Protein AF-A0A7J4NPI2-F1 (afdb_monomer)

Foldseek 3Di:
DLVVLQVQLVVLCVVLVVDVVCNLVSLVSSLVSLVVSCVVPVLDLSSLLSNLVSCLVNVPQVSLLVSLQVVCLLLLHDSVVSVVCPPPPCSVCSSVSSVVCCCQANSPLVSNCVRQVVDPVSVVVVVVSLLQHLCPPPSSVVSLVSNLVSCVVVVVLVSSQVSLLLSCLQVLLPLVSLQVNLVSCVVVVVNQSSLLSNVSSCVNVVVDNSNVVSLVVQQVVCVPPPDRDDHDDLVSLLVSLVVSLVSLDRVVVVVVVVVVVPPPDPPDPPPQPLVNVLVVCVVVVSLSSSLSSLVNCVSVVNVVSVVSNVVSSVVSD

Nearest PDB structures (foldseek):
  2j9q-assembly1_A  TM=2.844E-01  e=9.112E-03  Homo sapiens
  8os1-assembly2_A  TM=2.753E-01  e=4.369E-02  Trypanosoma cruzi
  6gxz-assembly2_C  TM=5.807E-01  e=9.248E-01  Homo sapiens
  3cvp-assembly1_A  TM=2.682E-01  e=1.128E-01  unclassified
  9cpc-assembly1_1D  TM=3.824E-01  e=2.199E+00  Sus scrofa

Sequence (317 aa):
MGDRHRAQAEKFLRNSEKDENKRIQCLNWAEQSSRQSVLYDFTNDENWRLLIQIKVLIGDKPGIHAVIEDLFLILGRDPERLRTLQEVDLLDHGVDLVNAAFEVDPLDPELWYHNVASDEGRFEEFSERIKRLDLRDPRTNIVFGRRIERLYTAGRHDEFIPLARRIVAQRPQNHEAWIGLGRLHERREEYDEAWLCYDQAQTHFPSRPVRDEYRERMDARLDGERKSWKIPDISTREIFLTRMESLATPESSNQIALEIEDDDTEVSEVGESEQDRLKRMLDEGEIQAALFLARRLVTSGEEWAQAYYDSAMEQLQ

Solvent-accessible surface area (backbone atoms only — not comparable to full-atom values): 16842 Å² total; per-residue (Å²): 110,16,69,60,25,36,56,51,11,54,51,24,43,60,45,23,79,74,35,77,92,45,18,69,62,25,43,54,54,13,43,57,25,16,53,48,6,28,73,64,32,68,60,45,61,67,29,51,55,51,33,41,49,47,29,44,76,72,64,38,55,69,58,41,51,52,52,53,50,54,50,34,51,42,72,55,44,64,70,71,65,56,62,68,47,74,83,51,63,51,67,82,41,40,53,58,53,54,51,52,47,41,68,63,56,36,64,46,42,67,60,24,40,66,64,23,59,71,33,72,68,51,30,48,54,49,58,52,39,59,69,72,48,75,60,79,47,67,65,29,34,50,50,54,49,46,40,44,52,44,32,45,76,71,65,43,50,84,65,26,51,66,55,50,51,38,53,43,19,65,36,65,66,47,28,67,62,27,44,52,52,13,55,50,28,47,75,72,68,38,54,59,61,13,49,53,26,18,46,48,16,25,71,60,37,68,92,46,61,55,36,60,55,47,49,54,51,52,54,61,72,30,69,88,51,101,62,74,86,72,82,70,53,66,69,58,52,40,55,52,27,53,52,39,17,60,50,28,47,58,64,71,62,56,48,54,60,53,56,62,72,70,51,95,61,94,66,78,90,68,75,76,49,73,69,56,51,42,50,50,30,51,76,72,63,39,37,51,19,31,29,28,49,21,49,34,38,40,69,75,65,40,67,78,28,46,63,54,26,53,52,30,55,61,76,73,112

Radius of gyration: 24.28 Å; Cα contacts (8 Å, |Δi|>4): 359; chains: 1; bounding box: 52×55×72 Å

Structure (mmCIF, N/CA/C/O backbone):
data_AF-A0A7J4NPI2-F1
#
_entry.id   AF-A0A7J4NPI2-F1
#
loop_
_atom_site.group_PDB
_atom_site.id
_atom_site.type_symbol
_atom_site.label_atom_id
_atom_site.label_alt_id
_atom_site.label_comp_id
_atom_site.label_asym_id
_atom_site.label_entity_id
_atom_site.label_seq_id
_atom_site.pdbx_PDB_ins_code
_atom_site.Cartn_x
_atom_site.Cartn_y
_atom_site.Cartn_z
_atom_site.occupancy
_atom_site.B_iso_or_equiv
_atom_site.auth_seq_id
_atom_site.auth_comp_id
_atom_site.auth_asym_id
_atom_site.auth_atom_id
_atom_site.pdbx_PDB_model_num
ATOM 1 N N . MET A 1 1 ? 3.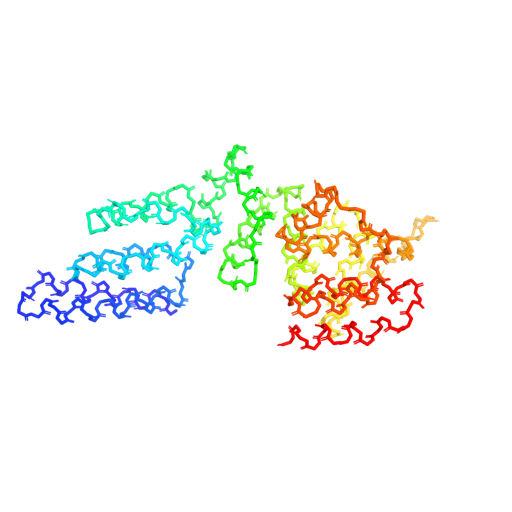249 -6.131 19.651 1.00 80.44 1 MET A N 1
ATOM 2 C CA . MET A 1 1 ? 2.871 -5.148 20.699 1.00 80.44 1 MET A CA 1
ATOM 3 C C . MET A 1 1 ? 1.376 -4.838 20.672 1.00 80.44 1 MET A C 1
ATOM 5 O O . MET A 1 1 ? 0.809 -4.750 21.754 1.00 80.44 1 MET A O 1
ATOM 9 N N . GLY A 1 2 ? 0.729 -4.764 19.497 1.00 89.88 2 GLY A N 1
ATOM 10 C CA . GLY A 1 2 ? -0.726 -4.567 19.362 1.00 89.88 2 GLY A CA 1
ATOM 11 C C . GLY A 1 2 ? -1.578 -5.498 20.234 1.00 89.88 2 GLY A C 1
ATOM 12 O O . GLY A 1 2 ? -2.294 -5.009 21.104 1.00 89.88 2 GLY A O 1
ATOM 13 N N . ASP A 1 3 ? -1.398 -6.821 20.125 1.00 94.12 3 ASP A N 1
ATOM 14 C CA . ASP A 1 3 ? -2.163 -7.806 20.919 1.00 94.12 3 ASP A CA 1
ATOM 15 C C . ASP A 1 3 ? -2.053 -7.601 22.435 1.00 94.12 3 ASP A C 1
ATOM 17 O O . ASP A 1 3 ? -3.018 -7.778 23.176 1.00 94.12 3 ASP A O 1
ATOM 21 N N . ARG A 1 4 ? -0.873 -7.191 22.915 1.00 96.69 4 ARG A N 1
ATOM 22 C CA . ARG A 1 4 ? -0.647 -6.914 24.339 1.00 96.69 4 ARG A CA 1
ATOM 23 C C . ARG A 1 4 ? -1.481 -5.719 24.798 1.00 96.69 4 ARG A C 1
ATOM 25 O O . ARG A 1 4 ? -2.066 -5.765 25.878 1.00 96.69 4 ARG A O 1
ATOM 32 N N . HIS A 1 5 ? -1.513 -4.656 23.998 1.00 97.62 5 HIS A N 1
ATOM 33 C CA . HIS A 1 5 ? -2.324 -3.477 24.284 1.00 97.62 5 HIS A CA 1
ATOM 34 C C . HIS A 1 5 ? -3.823 -3.786 24.175 1.00 97.62 5 HIS A C 1
ATOM 36 O O . HIS A 1 5 ? -4.576 -3.353 25.048 1.00 97.62 5 HIS A O 1
ATOM 42 N N . ARG A 1 6 ? -4.241 -4.613 23.204 1.00 98.06 6 ARG A N 1
ATOM 43 C CA . ARG A 1 6 ? -5.634 -5.072 23.072 1.00 98.06 6 ARG A CA 1
ATOM 44 C C . ARG A 1 6 ? -6.072 -5.862 24.306 1.00 98.06 6 ARG A C 1
ATOM 46 O O . ARG A 1 6 ? -7.040 -5.488 24.958 1.00 98.06 6 ARG A O 1
ATOM 53 N N . ALA A 1 7 ? -5.292 -6.860 24.721 1.00 97.88 7 ALA A N 1
ATOM 54 C CA . ALA A 1 7 ? -5.580 -7.651 25.920 1.00 97.88 7 ALA A CA 1
ATOM 55 C C . ALA A 1 7 ? -5.651 -6.792 27.201 1.00 97.88 7 ALA A C 1
ATOM 57 O O . ALA A 1 7 ? -6.447 -7.054 28.109 1.00 97.88 7 ALA A O 1
ATOM 58 N N . GLN A 1 8 ? -4.825 -5.743 27.287 1.00 97.75 8 GLN A N 1
ATOM 59 C CA . GLN A 1 8 ? -4.874 -4.784 28.390 1.00 97.75 8 GLN A CA 1
ATOM 60 C C . GLN A 1 8 ? -6.160 -3.943 28.356 1.00 97.75 8 GLN A C 1
ATOM 62 O O . GLN A 1 8 ? -6.785 -3.755 29.404 1.00 97.75 8 GLN A O 1
ATOM 67 N N . ALA A 1 9 ? -6.575 -3.478 27.176 1.00 98.06 9 ALA A N 1
ATOM 68 C CA . ALA A 1 9 ? -7.827 -2.752 26.984 1.00 98.06 9 ALA A CA 1
ATOM 69 C C . ALA A 1 9 ? -9.044 -3.611 27.362 1.00 98.06 9 ALA A C 1
ATOM 71 O O . ALA A 1 9 ? -9.855 -3.188 28.183 1.00 98.06 9 ALA A O 1
ATOM 72 N N . GLU A 1 10 ? -9.113 -4.856 26.885 1.00 98.19 10 GLU A N 1
ATOM 73 C CA . GLU A 1 10 ? -10.166 -5.824 27.234 1.00 98.19 10 GLU A CA 1
ATOM 74 C C . GLU A 1 10 ? -10.234 -6.102 28.741 1.00 98.19 10 GLU A C 1
ATOM 76 O O . GLU A 1 10 ? -11.305 -6.319 29.312 1.00 98.19 10 GLU A O 1
ATOM 81 N N . LYS A 1 11 ? -9.085 -6.135 29.428 1.00 97.69 11 LYS A N 1
ATOM 82 C CA . LYS A 1 11 ? -9.045 -6.297 30.887 1.00 97.69 11 LYS A CA 1
ATOM 83 C C . LYS A 1 11 ? -9.655 -5.090 31.598 1.00 97.69 11 LYS A C 1
ATOM 85 O O . LYS A 1 11 ? -10.404 -5.278 32.555 1.00 97.69 11 LYS A O 1
ATOM 90 N N . PHE A 1 12 ? -9.332 -3.873 31.167 1.00 97.62 12 PHE A N 1
ATOM 91 C CA . PHE A 1 12 ? -9.911 -2.663 31.749 1.00 97.62 12 PHE A CA 1
ATOM 92 C C . PHE A 1 12 ? -11.403 -2.532 31.441 1.00 97.62 12 PHE A C 1
ATOM 94 O O . PHE A 1 12 ? -12.163 -2.199 32.348 1.00 97.62 12 PHE A O 1
ATOM 101 N N . LEU A 1 13 ? -11.827 -2.884 30.226 1.00 96.88 13 LEU A N 1
ATOM 102 C CA . LEU A 1 13 ? -13.235 -2.934 29.838 1.00 96.88 13 LEU A CA 1
ATOM 103 C C . LEU A 1 13 ? -14.023 -3.911 30.724 1.00 96.88 13 LEU A C 1
ATOM 105 O O . LEU A 1 13 ? -14.975 -3.518 31.384 1.00 96.88 13 LEU A O 1
ATOM 109 N N . ARG A 1 14 ? -13.547 -5.150 30.892 1.00 97.06 14 ARG A N 1
ATOM 110 C CA . ARG A 1 14 ? -14.180 -6.120 31.810 1.00 97.06 14 ARG A CA 1
ATOM 111 C C . ARG A 1 14 ? -14.221 -5.664 33.270 1.00 97.06 14 ARG A C 1
ATOM 113 O O . ARG A 1 14 ? -15.040 -6.152 34.043 1.00 97.06 14 ARG A O 1
ATOM 120 N N . ASN A 1 15 ? -13.298 -4.802 33.695 1.00 94.75 15 ASN A N 1
ATOM 121 C CA . ASN A 1 15 ? -13.313 -4.249 35.048 1.00 94.75 15 ASN A CA 1
ATOM 122 C C . ASN A 1 15 ? -14.331 -3.112 35.193 1.00 94.75 15 ASN A C 1
ATOM 124 O O . ASN A 1 15 ? -14.909 -2.977 36.270 1.00 94.75 15 ASN A O 1
ATOM 128 N N . SER A 1 16 ? -14.570 -2.329 34.136 1.00 94.88 16 SER A N 1
ATOM 129 C CA . SER A 1 16 ? -15.564 -1.252 34.162 1.00 94.88 16 SER A CA 1
ATOM 130 C C . SER A 1 16 ? -16.990 -1.792 34.300 1.00 94.88 16 SER A C 1
ATOM 132 O O . SER A 1 16 ? -17.812 -1.163 34.954 1.00 94.88 16 SER A O 1
ATOM 134 N N . GLU A 1 17 ? -17.247 -2.991 33.774 1.00 93.12 17 GLU A N 1
ATOM 135 C CA . GLU A 1 17 ? -18.520 -3.715 33.906 1.00 93.12 17 GLU A CA 1
ATOM 136 C C . GLU A 1 17 ? -18.760 -4.287 35.316 1.00 93.12 17 GLU A C 1
ATOM 138 O O . GLU A 1 17 ? -19.891 -4.608 35.671 1.00 93.12 17 GLU A O 1
ATOM 143 N N . LYS A 1 18 ? -17.704 -4.450 36.128 1.00 93.75 18 LYS A N 1
ATOM 144 C CA . LYS A 1 18 ? -17.778 -5.090 37.457 1.00 93.75 18 LYS A CA 1
ATOM 145 C C . LYS A 1 18 ? -17.886 -4.109 38.619 1.00 93.75 18 LYS A C 1
ATOM 147 O O . LYS A 1 18 ? -18.421 -4.479 39.661 1.00 93.75 18 LYS A O 1
ATOM 152 N N . ASP A 1 19 ? -17.319 -2.913 38.484 1.00 90.88 19 ASP A N 1
ATOM 153 C CA . ASP A 1 19 ? -17.248 -1.907 39.550 1.00 90.88 19 ASP A CA 1
ATOM 154 C C . ASP A 1 19 ? -17.732 -0.550 39.027 1.00 90.88 19 ASP A C 1
ATOM 156 O O . ASP A 1 19 ? -16.965 0.215 38.438 1.00 90.88 19 ASP A O 1
ATOM 160 N N . GLU A 1 20 ? -19.009 -0.241 39.276 1.00 88.94 20 GLU A N 1
ATOM 161 C CA . GLU A 1 20 ? -19.652 0.995 38.810 1.00 88.94 20 GLU A CA 1
ATOM 162 C C . GLU A 1 20 ? -18.922 2.250 39.320 1.00 88.94 20 GLU A C 1
ATOM 164 O O . GLU A 1 20 ? -18.790 3.236 38.597 1.00 88.94 20 GLU A O 1
ATOM 169 N N . ASN A 1 21 ? -18.347 2.200 40.530 1.00 90.81 21 ASN A N 1
ATOM 170 C CA . ASN A 1 21 ? -17.636 3.340 41.117 1.00 90.81 21 ASN A CA 1
ATOM 171 C C . ASN A 1 21 ? -16.331 3.663 40.377 1.00 90.81 21 ASN A C 1
ATOM 173 O O . ASN A 1 21 ? -15.865 4.802 40.409 1.00 90.81 21 ASN A O 1
ATOM 177 N N . LYS A 1 22 ? -15.721 2.668 39.723 1.00 92.44 22 LYS A N 1
ATOM 178 C CA . LYS A 1 22 ? -14.486 2.830 38.939 1.00 92.44 22 LYS A CA 1
ATOM 179 C C . LYS A 1 22 ? -14.728 2.788 37.439 1.00 92.44 22 LYS A C 1
ATOM 181 O O . LYS A 1 22 ? -13.768 2.907 36.679 1.00 92.44 22 LYS A O 1
ATOM 186 N N . ARG A 1 23 ? -15.981 2.662 37.001 1.00 94.31 23 ARG A N 1
ATOM 187 C CA . ARG A 1 23 ? -16.348 2.465 35.599 1.00 94.31 23 ARG A CA 1
ATOM 188 C C . ARG A 1 23 ? -15.706 3.491 34.675 1.00 94.31 23 ARG A C 1
ATOM 190 O O . ARG A 1 23 ? -15.016 3.105 33.739 1.00 94.31 23 ARG A O 1
ATOM 197 N N . ILE A 1 24 ? -15.853 4.780 34.982 1.00 93.69 24 ILE A N 1
ATOM 198 C CA . ILE A 1 24 ? -15.294 5.877 34.172 1.00 93.69 24 ILE A CA 1
ATOM 199 C C . ILE A 1 24 ? -13.763 5.779 34.094 1.00 93.69 24 ILE A C 1
ATOM 201 O O . ILE A 1 24 ? -13.181 5.880 33.016 1.00 93.69 24 ILE A O 1
ATOM 205 N N . GLN A 1 25 ? -13.095 5.531 35.224 1.00 95.62 25 GLN A N 1
ATOM 206 C CA . GLN A 1 25 ? -11.638 5.398 35.269 1.00 95.62 25 GLN A CA 1
ATOM 207 C C . GLN A 1 25 ? -11.152 4.191 34.455 1.00 95.62 25 GLN A C 1
ATOM 209 O O . GLN A 1 25 ? -10.195 4.301 33.689 1.00 95.62 25 GLN A O 1
ATOM 214 N N . CYS A 1 26 ? -11.826 3.048 34.591 1.00 96.62 26 CYS A N 1
ATOM 215 C CA . CYS A 1 26 ? -11.518 1.844 33.835 1.00 96.62 26 CYS A CA 1
ATOM 216 C C . CYS A 1 26 ? -11.760 2.031 32.333 1.00 96.62 26 CYS A C 1
ATOM 218 O O . CYS A 1 26 ? -10.908 1.622 31.549 1.00 96.62 26 CYS A O 1
ATOM 220 N N . LEU A 1 27 ? -12.851 2.688 31.925 1.00 97.25 27 LEU A N 1
ATOM 221 C CA . LEU A 1 27 ? -13.116 2.994 30.516 1.00 97.25 27 LEU A CA 1
ATOM 222 C C . LEU A 1 27 ? -12.041 3.907 29.918 1.00 97.25 27 LEU A C 1
ATOM 224 O O . LEU A 1 27 ? -11.554 3.622 28.830 1.00 97.25 27 LEU A O 1
ATOM 228 N N . ASN A 1 28 ? -11.582 4.927 30.647 1.00 96.69 28 ASN A N 1
ATOM 229 C CA . ASN A 1 28 ? -10.496 5.793 30.177 1.00 96.69 28 ASN A CA 1
ATOM 230 C C . ASN A 1 28 ? -9.178 5.025 29.973 1.00 96.69 28 ASN A C 1
ATOM 232 O O . ASN A 1 28 ? -8.479 5.234 28.984 1.00 96.69 28 ASN A O 1
ATOM 236 N N . TRP A 1 29 ? -8.830 4.101 30.875 1.00 97.81 29 TRP A N 1
ATOM 237 C CA . TRP A 1 29 ? -7.650 3.247 30.686 1.00 97.81 29 TRP A CA 1
ATOM 238 C C . TRP A 1 29 ? -7.820 2.227 29.557 1.00 97.81 29 TRP A C 1
ATOM 240 O O . TRP A 1 29 ? -6.844 1.906 28.867 1.00 97.81 29 TRP A O 1
ATOM 250 N N . ALA A 1 30 ? -9.038 1.715 29.367 1.00 98.25 30 ALA A N 1
ATOM 251 C CA . ALA A 1 30 ? -9.370 0.842 28.250 1.00 98.25 30 ALA A CA 1
ATOM 252 C C . ALA A 1 30 ? -9.193 1.590 26.921 1.00 98.25 30 ALA A C 1
ATOM 254 O O . ALA A 1 30 ? -8.514 1.082 26.032 1.00 98.25 30 ALA A O 1
ATOM 255 N N . GLU A 1 31 ? -9.705 2.821 26.825 1.00 98.06 31 GLU A N 1
ATOM 256 C CA . GLU A 1 31 ? -9.599 3.680 25.641 1.00 98.06 31 GLU A CA 1
ATOM 257 C C . GLU A 1 31 ? -8.137 3.937 25.280 1.00 98.06 31 GLU A C 1
ATOM 259 O O . GLU A 1 31 ? -7.717 3.610 24.167 1.00 98.06 31 GLU A O 1
ATOM 264 N N . GLN A 1 32 ? -7.329 4.377 26.248 1.00 97.81 32 GLN A N 1
ATOM 265 C CA . GLN A 1 32 ? -5.903 4.631 26.035 1.00 97.81 32 GLN A CA 1
ATOM 266 C C . GLN A 1 32 ? -5.177 3.380 25.533 1.00 97.81 32 GLN A C 1
ATOM 268 O O . GLN A 1 32 ? -4.379 3.448 24.599 1.00 97.81 32 GLN A O 1
ATOM 273 N N . SER A 1 33 ? -5.474 2.224 26.129 1.00 98.19 33 SER A N 1
ATOM 274 C CA . SER A 1 33 ? -4.865 0.952 25.734 1.00 98.19 33 SER A CA 1
ATOM 275 C C . SER A 1 33 ? -5.319 0.510 24.336 1.00 98.19 33 SER A C 1
ATOM 277 O O . SER A 1 33 ? -4.487 0.065 23.551 1.00 98.19 33 SER A O 1
ATOM 279 N N . SER A 1 34 ? -6.599 0.683 23.990 1.00 98.25 34 SER A N 1
ATOM 280 C CA . SER A 1 34 ? -7.147 0.326 22.670 1.00 98.25 34 SER A CA 1
ATOM 281 C C . SER A 1 34 ? -6.632 1.233 21.546 1.00 98.25 34 SER A C 1
ATOM 283 O O . SER A 1 34 ? -6.332 0.772 20.449 1.00 98.25 34 SER A O 1
ATOM 285 N N . ARG A 1 35 ? -6.392 2.519 21.826 1.00 98.12 35 ARG A N 1
ATOM 286 C CA . ARG A 1 35 ? -5.702 3.407 20.878 1.00 98.12 35 ARG A CA 1
ATOM 287 C C . ARG A 1 35 ? -4.285 2.938 20.591 1.00 98.12 35 ARG A C 1
ATOM 289 O O . ARG A 1 35 ? -3.848 2.968 19.446 1.00 98.12 35 ARG A O 1
ATOM 296 N N . GLN A 1 36 ? -3.567 2.491 21.622 1.00 98.19 36 GLN A N 1
ATOM 297 C CA . GLN A 1 36 ? -2.232 1.927 21.436 1.00 98.19 36 GLN A CA 1
ATOM 298 C C . GLN A 1 36 ? -2.279 0.617 20.642 1.00 98.19 36 GLN A C 1
ATOM 300 O O . GLN A 1 36 ? -1.394 0.392 19.822 1.00 98.19 36 GLN A O 1
ATOM 305 N N . SER A 1 37 ? -3.296 -0.236 20.820 1.00 98.19 37 SER A N 1
ATOM 306 C CA . SER A 1 37 ? -3.388 -1.466 20.024 1.00 98.19 37 SER A CA 1
ATOM 307 C C . SER A 1 37 ? -3.552 -1.177 18.535 1.00 98.19 37 SER A C 1
ATOM 309 O O . SER A 1 37 ? -2.817 -1.768 17.749 1.00 98.19 37 SER A O 1
ATOM 311 N N . VAL A 1 38 ? -4.409 -0.218 18.161 1.00 97.75 38 VAL A N 1
ATOM 312 C CA . VAL A 1 38 ? -4.535 0.249 16.767 1.00 97.75 38 VAL A CA 1
ATOM 313 C C . VAL A 1 38 ? -3.233 0.883 16.274 1.00 97.75 38 VAL A C 1
ATOM 315 O O . VAL A 1 38 ? -2.767 0.548 15.194 1.00 97.75 38 VAL A O 1
ATOM 318 N N . LEU A 1 39 ? -2.587 1.741 17.070 1.00 96.19 39 LEU A N 1
ATOM 319 C CA . LEU A 1 39 ? -1.322 2.375 16.676 1.00 96.19 39 LEU A CA 1
ATOM 320 C C . LEU A 1 39 ? -0.224 1.348 16.353 1.00 96.19 39 LEU A C 1
ATOM 322 O O . LEU A 1 39 ? 0.516 1.512 15.386 1.00 96.19 39 LEU A O 1
ATOM 326 N N . TYR A 1 40 ? -0.104 0.297 17.167 1.00 96.38 40 TYR A N 1
ATOM 327 C CA . TYR A 1 40 ? 0.914 -0.739 16.978 1.00 96.38 40 TYR A CA 1
ATOM 328 C C . TYR A 1 40 ? 0.546 -1.783 15.926 1.00 96.38 40 TYR A C 1
ATOM 330 O O . TYR A 1 40 ? 1.445 -2.434 15.395 1.00 96.38 40 TYR A O 1
ATOM 338 N N . ASP A 1 41 ? -0.743 -2.002 15.683 1.00 96.75 41 ASP A N 1
ATOM 339 C CA . ASP A 1 41 ? -1.234 -2.946 14.688 1.00 96.75 41 ASP A CA 1
ATOM 340 C C . ASP A 1 41 ? -2.616 -2.526 14.177 1.00 96.75 41 ASP A C 1
ATOM 342 O O . ASP A 1 41 ? -3.657 -3.051 14.574 1.00 96.75 41 ASP A O 1
ATOM 346 N N . PHE A 1 42 ? -2.621 -1.571 13.257 1.00 96.50 42 PHE A N 1
ATOM 347 C CA . PHE A 1 42 ? -3.837 -1.111 12.595 1.00 96.50 42 PHE A CA 1
ATOM 348 C C . PHE A 1 42 ? -4.337 -2.112 11.545 1.00 96.50 42 PHE A C 1
ATOM 350 O O . PHE A 1 42 ? -5.392 -1.891 10.963 1.00 96.50 42 PHE A O 1
ATOM 357 N N . THR A 1 43 ? -3.589 -3.184 11.268 1.00 96.31 43 THR A N 1
ATOM 358 C CA . THR A 1 43 ? -3.950 -4.180 10.248 1.00 96.31 43 THR A CA 1
ATOM 359 C C . THR A 1 43 ? -4.842 -5.293 10.785 1.00 96.31 43 THR A C 1
ATOM 361 O O . THR A 1 43 ? -5.361 -6.086 10.008 1.00 96.31 43 THR A O 1
ATOM 364 N N . ASN A 1 44 ? -5.034 -5.337 12.102 1.00 96.25 44 ASN A N 1
ATOM 365 C CA . ASN A 1 44 ? -5.935 -6.256 12.777 1.00 96.25 44 ASN A CA 1
ATOM 366 C C . ASN A 1 44 ? -7.249 -5.534 13.112 1.00 96.25 44 ASN A C 1
ATOM 368 O O . ASN A 1 44 ? -7.261 -4.582 13.900 1.00 96.25 44 ASN A O 1
ATOM 372 N N . ASP A 1 45 ? -8.352 -5.974 12.511 1.00 96.50 45 ASP A N 1
ATOM 373 C CA . ASP A 1 45 ? -9.665 -5.337 12.631 1.00 96.50 45 ASP A CA 1
ATOM 374 C C . ASP A 1 45 ? -10.234 -5.404 14.057 1.00 96.50 45 ASP A C 1
ATOM 376 O O . ASP A 1 45 ? -10.885 -4.457 14.498 1.00 96.50 45 ASP A O 1
ATOM 380 N N . GLU A 1 46 ? -9.890 -6.425 14.844 1.00 97.31 46 GLU A N 1
ATOM 381 C CA . GLU A 1 46 ? -10.277 -6.523 16.261 1.00 97.31 46 GLU A CA 1
ATOM 382 C C . GLU A 1 46 ? -9.781 -5.335 17.100 1.00 97.31 46 GLU A C 1
ATOM 384 O O . GLU A 1 46 ? -10.437 -4.914 18.056 1.00 97.31 46 GLU A O 1
ATOM 389 N N . ASN A 1 47 ? -8.636 -4.742 16.740 1.00 98.25 47 ASN A N 1
ATOM 390 C CA . ASN A 1 47 ? -8.139 -3.550 17.433 1.00 98.25 47 ASN A CA 1
ATOM 391 C C . ASN A 1 47 ? -9.068 -2.348 17.207 1.00 98.25 47 ASN A C 1
ATOM 393 O O . ASN A 1 47 ? -9.315 -1.578 18.137 1.00 98.25 47 ASN A O 1
ATOM 397 N N . TRP A 1 48 ? -9.612 -2.214 15.997 1.00 98.19 48 TRP A N 1
ATOM 398 C CA . TRP A 1 48 ? -10.571 -1.172 15.636 1.00 98.19 48 TRP A CA 1
ATOM 399 C C . TRP A 1 48 ? -11.942 -1.420 16.261 1.00 98.19 48 TRP A C 1
ATOM 401 O O . TRP A 1 48 ? -12.523 -0.493 16.827 1.00 98.19 48 TRP A O 1
ATOM 411 N N . ARG A 1 49 ? -12.428 -2.669 16.218 1.00 98.19 49 ARG A N 1
ATOM 412 C CA . ARG A 1 49 ? -13.705 -3.086 16.827 1.00 98.19 49 ARG A CA 1
ATOM 413 C C . ARG A 1 49 ? -13.728 -2.811 18.331 1.00 98.19 49 ARG A C 1
ATOM 415 O O . ARG A 1 49 ? -14.699 -2.259 18.849 1.00 98.19 49 ARG A O 1
ATOM 422 N N . LEU A 1 50 ? -12.634 -3.109 19.031 1.00 98.44 50 LEU A N 1
ATOM 423 C CA . LEU A 1 50 ? -12.528 -2.811 20.457 1.00 98.44 50 LEU A CA 1
ATOM 424 C C . LEU A 1 50 ? -12.500 -1.300 20.731 1.00 98.44 50 LEU A C 1
ATOM 426 O O . LEU A 1 50 ? -13.166 -0.826 21.653 1.00 98.44 50 LEU A O 1
ATOM 430 N N . LEU A 1 51 ? -11.745 -0.535 19.937 1.00 98.56 51 LEU A N 1
ATOM 431 C CA . LEU A 1 51 ? -11.655 0.916 20.100 1.00 98.56 51 LEU A CA 1
ATOM 432 C C . LEU A 1 51 ? -13.019 1.591 19.893 1.00 98.56 51 LEU A C 1
ATOM 434 O O . LEU A 1 51 ? -13.427 2.393 20.735 1.00 98.56 51 LEU A O 1
ATOM 438 N N . ILE A 1 52 ? -13.746 1.248 18.823 1.00 98.06 52 ILE A N 1
ATOM 439 C CA . ILE A 1 52 ? -15.064 1.834 18.537 1.00 98.06 52 ILE A CA 1
ATOM 440 C C . ILE A 1 52 ? -16.086 1.472 19.623 1.00 98.06 52 ILE A C 1
ATOM 442 O O . ILE A 1 52 ? -16.824 2.343 20.083 1.00 98.06 52 ILE A O 1
ATOM 446 N N . GLN A 1 53 ? -16.062 0.230 20.121 1.00 98.12 53 GLN A N 1
ATOM 447 C CA . GLN A 1 53 ? -16.915 -0.209 21.226 1.00 98.12 53 GLN A CA 1
ATOM 448 C C . GLN A 1 53 ? -16.662 0.617 22.495 1.00 98.12 53 GLN A C 1
ATOM 450 O O . GLN A 1 53 ? -17.603 1.099 23.127 1.00 98.12 53 GLN A O 1
ATOM 455 N N . ILE A 1 54 ? -15.395 0.818 22.868 1.00 98.19 54 ILE A N 1
ATOM 456 C CA . ILE A 1 54 ? -15.036 1.603 24.058 1.00 98.19 54 ILE A CA 1
ATOM 457 C C . ILE A 1 54 ? -15.440 3.074 23.889 1.00 98.19 54 ILE A C 1
ATOM 459 O O . ILE A 1 54 ? -15.966 3.671 24.829 1.00 98.19 54 ILE A O 1
ATOM 463 N N . LYS A 1 55 ? -15.238 3.657 22.702 1.00 97.94 55 LYS A N 1
ATOM 464 C CA . LYS A 1 55 ? -15.634 5.040 22.397 1.00 97.94 55 LYS A CA 1
ATOM 465 C C . LYS A 1 55 ? -17.143 5.257 22.546 1.00 97.94 55 LYS A C 1
ATOM 467 O O . LYS A 1 55 ? -17.546 6.241 23.168 1.00 97.94 55 LYS A O 1
ATOM 472 N N . VAL A 1 56 ? -17.957 4.317 22.057 1.00 97.38 56 VAL A N 1
ATOM 473 C CA . VAL A 1 56 ? -19.419 4.324 22.246 1.00 97.38 56 VAL A CA 1
ATOM 474 C C . VAL A 1 56 ? -19.785 4.257 23.727 1.00 97.38 56 VAL A C 1
ATOM 476 O O . VAL A 1 56 ? -20.573 5.075 24.194 1.00 97.38 56 VAL A O 1
ATOM 479 N N . LEU A 1 57 ? -19.159 3.366 24.501 1.00 96.25 57 LEU A N 1
ATOM 480 C CA . LEU A 1 57 ? -19.424 3.246 25.943 1.00 96.25 57 LEU A CA 1
ATOM 481 C C . LEU A 1 57 ? -19.064 4.504 26.747 1.00 96.25 57 LEU A C 1
ATOM 483 O O . LEU A 1 57 ? -19.673 4.757 27.786 1.00 96.25 57 LEU A O 1
ATOM 487 N N . ILE A 1 58 ? -18.072 5.272 26.294 1.00 96.44 58 ILE A N 1
ATOM 488 C CA . ILE A 1 58 ? -17.683 6.556 26.897 1.00 96.44 58 ILE A CA 1
ATOM 489 C C . ILE A 1 58 ? -18.624 7.692 26.463 1.00 96.44 58 ILE A C 1
ATOM 491 O O . ILE A 1 58 ? -18.713 8.706 27.154 1.00 96.44 58 ILE A O 1
ATOM 495 N N . GLY A 1 59 ? -19.339 7.534 25.347 1.00 96.12 59 GLY A N 1
ATOM 496 C CA . GLY A 1 59 ? -20.135 8.600 24.742 1.00 96.12 59 GLY A CA 1
ATOM 497 C C . GLY A 1 59 ? -19.303 9.602 23.929 1.00 96.12 59 GLY A C 1
ATOM 498 O O . GLY A 1 59 ? -19.730 10.737 23.723 1.00 96.12 59 GLY A O 1
ATOM 499 N N . ASP A 1 60 ? -18.103 9.217 23.481 1.00 95.62 60 ASP A N 1
ATOM 500 C CA . ASP A 1 60 ? -17.162 10.099 22.776 1.00 95.62 60 ASP A CA 1
ATOM 501 C C . ASP A 1 60 ? -17.495 10.207 21.278 1.00 95.62 60 ASP A C 1
ATOM 503 O O . ASP A 1 60 ? -16.817 9.629 20.427 1.00 95.62 60 ASP A O 1
ATOM 507 N N . LYS A 1 61 ? -18.552 10.957 20.945 1.00 93.12 61 LYS A N 1
ATOM 508 C CA . LYS A 1 61 ? -18.997 11.156 19.554 1.00 93.12 61 LYS A CA 1
ATOM 509 C C . LYS A 1 61 ? -17.889 11.686 18.618 1.00 93.12 61 LYS A C 1
ATOM 511 O O . LYS A 1 61 ? -17.729 11.108 17.542 1.00 93.12 61 LYS A O 1
ATOM 516 N N . PRO A 1 62 ? -17.090 12.713 18.983 1.00 92.44 62 PRO A N 1
ATOM 517 C CA . PRO A 1 62 ? -15.968 13.153 18.150 1.00 92.44 62 PRO A CA 1
ATOM 518 C C . PRO A 1 62 ? -14.916 12.056 17.940 1.00 92.44 62 PRO A C 1
ATOM 520 O O . PRO A 1 62 ? -14.401 11.896 16.835 1.00 92.44 62 PRO A O 1
ATOM 523 N N . GLY A 1 63 ? -14.618 11.265 18.975 1.00 94.38 63 GLY A N 1
ATOM 524 C CA . GLY A 1 63 ? -13.686 10.147 18.868 1.00 94.38 63 GLY A CA 1
ATOM 525 C C . GLY A 1 63 ? -14.188 9.016 17.973 1.00 94.38 63 GLY A C 1
ATOM 526 O O . GLY A 1 63 ? -13.391 8.444 17.239 1.00 94.38 63 GLY A O 1
ATOM 527 N N . ILE A 1 64 ? -15.488 8.712 17.992 1.00 95.19 64 ILE A N 1
ATOM 528 C CA . ILE A 1 64 ? -16.114 7.737 17.080 1.00 95.19 64 ILE A CA 1
ATOM 529 C C . ILE A 1 64 ? -15.948 8.191 15.629 1.00 95.19 64 ILE A C 1
ATOM 531 O O . ILE A 1 64 ? -15.501 7.40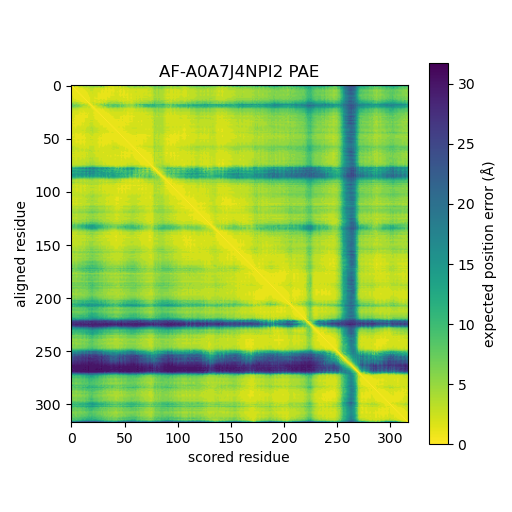7 14.794 1.00 95.19 64 ILE A O 1
ATOM 535 N N . HIS A 1 65 ? -16.247 9.464 15.345 1.00 91.94 65 HIS A N 1
ATOM 536 C CA . HIS A 1 65 ? -16.050 10.042 14.015 1.00 91.94 65 HIS A CA 1
ATOM 537 C C . HIS A 1 65 ? -14.594 9.905 13.560 1.00 91.94 65 HIS A C 1
ATOM 539 O O . HIS A 1 65 ? -14.342 9.387 12.478 1.00 91.94 65 HIS A O 1
ATOM 545 N N . ALA A 1 66 ? -13.638 10.292 14.410 1.00 92.31 66 ALA A N 1
ATOM 546 C CA . ALA A 1 66 ? -12.215 10.205 14.091 1.00 92.31 66 ALA A CA 1
ATOM 547 C C . ALA A 1 66 ? -11.751 8.764 13.807 1.00 92.31 66 ALA A C 1
ATOM 549 O O . ALA A 1 66 ? -10.924 8.550 12.929 1.00 92.31 66 ALA A O 1
ATOM 550 N N . VAL A 1 67 ? -12.286 7.766 14.522 1.00 95.00 67 VAL A N 1
ATOM 551 C CA . VAL A 1 67 ? -11.965 6.347 14.282 1.00 95.00 67 VAL A CA 1
ATOM 552 C C . VAL A 1 67 ? -12.489 5.881 12.923 1.00 95.00 67 VAL A C 1
ATOM 554 O O . VAL A 1 67 ? -11.768 5.206 12.192 1.00 95.00 67 VAL A O 1
ATOM 557 N N . ILE A 1 68 ? -13.728 6.236 12.577 1.00 92.94 68 ILE A N 1
ATOM 558 C CA . ILE A 1 68 ? -14.337 5.875 11.289 1.00 92.94 68 ILE A CA 1
ATOM 559 C C . ILE A 1 68 ? -13.594 6.557 10.136 1.00 92.94 68 ILE A C 1
ATOM 561 O O . ILE A 1 68 ? -13.311 5.921 9.122 1.00 92.94 68 ILE A O 1
ATOM 565 N N . GLU A 1 69 ? -13.259 7.833 10.307 1.00 90.31 69 GLU A N 1
ATOM 566 C CA . GLU A 1 69 ? -12.516 8.619 9.330 1.00 90.31 69 GLU A CA 1
ATOM 567 C C . GLU A 1 69 ? -11.130 8.037 9.060 1.00 90.31 69 GLU A C 1
ATOM 569 O O . GLU A 1 69 ? -10.785 7.780 7.906 1.00 90.31 69 GLU A O 1
ATOM 574 N N . ASP A 1 70 ? -10.378 7.731 10.118 1.00 91.75 70 ASP A N 1
ATOM 575 C CA . ASP A 1 70 ? -9.053 7.128 9.995 1.00 91.75 70 ASP A CA 1
ATOM 576 C C . ASP A 1 70 ? -9.114 5.734 9.345 1.00 91.75 70 ASP A C 1
ATOM 578 O O . ASP A 1 70 ? -8.309 5.409 8.471 1.00 91.75 70 ASP A O 1
ATOM 582 N N . LEU A 1 71 ? -10.118 4.921 9.695 1.00 93.19 71 LEU A N 1
ATOM 583 C CA . LEU A 1 71 ? -10.340 3.625 9.053 1.00 93.19 71 LEU A CA 1
ATOM 584 C C . LEU A 1 71 ? -10.635 3.777 7.554 1.00 93.19 71 LEU A C 1
ATOM 586 O O . LEU A 1 71 ? -10.094 3.036 6.732 1.00 93.19 71 LEU A O 1
ATOM 590 N N . PHE A 1 72 ? -11.500 4.717 7.178 1.00 90.06 72 PHE A N 1
ATOM 591 C CA . PHE A 1 72 ? -11.890 4.909 5.781 1.00 90.06 72 PHE A CA 1
ATOM 592 C C . PHE A 1 72 ? -10.726 5.433 4.946 1.00 90.06 72 PHE A C 1
ATOM 594 O O . PHE A 1 72 ? -10.544 4.952 3.827 1.00 90.06 72 PHE A O 1
ATOM 601 N N . LEU A 1 73 ? -9.895 6.309 5.512 1.00 88.38 73 LEU A N 1
ATOM 602 C CA . LEU A 1 73 ? -8.644 6.751 4.903 1.00 88.38 73 LEU A CA 1
ATOM 603 C C . LEU A 1 73 ? -7.709 5.562 4.614 1.00 88.38 73 LEU A C 1
ATOM 605 O O . LEU A 1 73 ? -7.226 5.412 3.491 1.00 88.38 73 LEU A O 1
ATOM 609 N N . ILE A 1 74 ? -7.515 4.666 5.589 1.00 91.62 74 ILE A N 1
ATOM 610 C CA . ILE A 1 74 ? -6.668 3.465 5.446 1.00 91.62 74 ILE A CA 1
ATOM 611 C C . ILE A 1 74 ? -7.232 2.480 4.410 1.00 91.62 74 ILE A C 1
ATOM 613 O O . ILE A 1 74 ? -6.477 1.819 3.695 1.00 91.62 74 ILE A O 1
ATOM 617 N N . LEU A 1 75 ? -8.558 2.380 4.301 1.00 91.38 75 LEU A N 1
ATOM 618 C CA . LEU A 1 75 ? -9.240 1.574 3.280 1.00 91.38 75 LEU A CA 1
ATOM 619 C C . LEU A 1 75 ? -9.326 2.275 1.914 1.00 91.38 75 LEU A C 1
ATOM 621 O O . LEU A 1 75 ? -9.889 1.714 0.964 1.00 91.38 75 LEU A O 1
ATOM 625 N N . GLY A 1 76 ? -8.791 3.492 1.799 1.00 86.94 76 GLY A N 1
ATOM 626 C CA . GLY A 1 76 ? -8.774 4.249 0.556 1.00 86.94 76 GLY A CA 1
ATOM 627 C C . GLY A 1 76 ? -10.123 4.795 0.115 1.00 86.94 76 GLY A C 1
ATOM 628 O O . GLY A 1 76 ? -10.348 4.986 -1.079 1.00 86.94 76 GLY A O 1
ATOM 629 N N . ARG A 1 77 ? -11.064 4.946 1.044 1.00 85.50 77 ARG A N 1
ATOM 630 C CA . ARG A 1 77 ? -12.392 5.490 0.766 1.00 85.50 77 ARG A CA 1
ATOM 631 C C . ARG A 1 77 ? -12.334 7.013 0.807 1.00 85.50 77 ARG A C 1
ATOM 633 O O . ARG A 1 77 ? -11.618 7.592 1.615 1.00 85.50 77 ARG A O 1
ATOM 640 N N . ASP A 1 78 ? -13.121 7.635 -0.061 1.00 73.50 78 ASP A N 1
ATOM 641 C CA . ASP A 1 78 ? -13.206 9.088 -0.180 1.00 73.50 78 ASP A CA 1
ATOM 642 C C . ASP A 1 78 ? -13.673 9.739 1.144 1.00 73.50 78 ASP A C 1
ATOM 644 O O . ASP A 1 78 ? -14.758 9.385 1.633 1.00 73.50 78 ASP A O 1
ATOM 648 N N . PRO A 1 79 ? -12.900 10.684 1.718 1.00 65.75 79 PRO A N 1
ATOM 649 C CA . PRO A 1 79 ? -13.287 11.432 2.910 1.00 65.75 79 PRO A CA 1
ATOM 650 C C . PRO A 1 79 ? -14.613 12.189 2.764 1.00 65.75 79 PRO A C 1
ATOM 652 O O . PRO A 1 79 ? -15.336 12.363 3.742 1.00 65.75 79 PRO A O 1
ATOM 655 N N . GLU A 1 80 ? -14.999 12.596 1.554 1.00 68.31 80 GLU A N 1
ATOM 656 C CA . GLU A 1 80 ? -16.267 13.296 1.315 1.00 68.31 80 GLU A CA 1
ATOM 657 C C . GLU A 1 80 ? -17.482 12.410 1.618 1.00 68.31 80 GLU A C 1
ATOM 659 O O . GLU A 1 80 ? -18.515 12.888 2.097 1.00 68.31 80 GLU A O 1
ATOM 664 N N . ARG A 1 81 ? -17.350 11.085 1.467 1.00 69.88 81 ARG A N 1
ATOM 665 C CA . ARG A 1 81 ? -18.403 10.139 1.872 1.00 69.88 81 ARG A CA 1
ATOM 666 C C . ARG A 1 81 ? -18.631 10.147 3.383 1.00 69.88 81 ARG A C 1
ATOM 668 O O . ARG A 1 81 ? -19.746 9.875 3.821 1.00 69.88 81 ARG A O 1
ATOM 675 N N . LEU A 1 82 ? -17.624 10.511 4.181 1.00 67.88 82 LEU A N 1
ATOM 676 C CA . LEU A 1 82 ? -17.767 10.653 5.632 1.00 67.88 82 LEU A CA 1
ATOM 677 C C . LEU A 1 82 ? -18.598 11.879 6.010 1.00 67.88 82 LEU A C 1
ATOM 679 O O . LEU A 1 82 ? -19.306 11.830 7.010 1.00 67.88 82 LEU A O 1
ATOM 683 N N . ARG A 1 83 ? -18.604 12.949 5.198 1.00 69.38 83 ARG A N 1
ATOM 684 C CA . ARG A 1 83 ? -19.474 14.117 5.448 1.00 69.38 83 ARG A CA 1
ATOM 685 C C . ARG A 1 83 ? -20.955 13.747 5.414 1.00 69.38 83 ARG A C 1
ATOM 687 O O . ARG A 1 83 ? -21.747 14.336 6.139 1.00 69.38 83 ARG A O 1
ATOM 694 N N . THR A 1 84 ? -21.310 12.709 4.657 1.00 69.56 84 THR A N 1
ATOM 695 C CA . THR A 1 84 ? -22.677 12.157 4.626 1.00 69.56 84 THR A CA 1
ATOM 696 C C . THR A 1 84 ? -23.078 11.538 5.975 1.00 69.56 84 THR A C 1
ATOM 698 O O . THR A 1 84 ? -24.260 11.439 6.287 1.00 69.56 84 THR A O 1
ATOM 701 N N . LEU A 1 85 ? -22.111 11.172 6.827 1.00 70.62 85 LEU A N 1
ATOM 702 C CA . LEU A 1 85 ? -22.364 10.644 8.171 1.00 70.62 85 LEU A CA 1
ATOM 703 C C . LEU A 1 85 ? -22.679 11.734 9.209 1.00 70.62 85 LEU A C 1
ATOM 705 O O . LEU A 1 85 ? -22.986 11.390 10.348 1.00 70.62 85 LEU A O 1
ATOM 709 N N . GLN A 1 86 ? -22.638 13.028 8.860 1.00 69.69 86 GLN A N 1
ATOM 710 C CA . GLN A 1 86 ? -22.952 14.115 9.803 1.00 69.69 86 GLN A CA 1
ATOM 711 C C . GLN A 1 86 ? -24.380 14.030 10.363 1.00 69.69 86 GLN A C 1
ATOM 713 O O . GLN A 1 86 ? -24.616 14.428 11.505 1.00 69.69 86 GLN A O 1
ATOM 718 N N . GLU A 1 87 ? -25.314 13.481 9.585 1.00 73.56 87 GLU A N 1
ATOM 719 C CA . GLU A 1 87 ? -26.712 13.293 9.988 1.00 73.56 87 GLU A CA 1
ATOM 720 C C . GLU A 1 87 ? -26.957 11.967 10.730 1.00 73.56 87 GLU A C 1
ATOM 722 O O . GLU A 1 87 ? -28.033 11.761 11.291 1.00 73.56 87 GLU A O 1
ATOM 727 N N . VAL A 1 88 ? -25.966 11.068 10.774 1.00 82.19 88 VAL A N 1
ATOM 728 C CA . VAL A 1 88 ? -26.078 9.761 11.432 1.00 82.19 88 VAL A CA 1
ATOM 729 C C . VAL A 1 88 ? -25.738 9.893 12.914 1.00 82.19 88 VAL A C 1
ATOM 731 O O . VAL A 1 88 ? -24.727 10.495 13.295 1.00 82.19 88 VAL A O 1
ATOM 734 N N . ASP A 1 89 ? -26.549 9.282 13.783 1.00 89.12 89 ASP A N 1
ATOM 735 C CA . ASP A 1 89 ? -26.147 9.129 15.178 1.00 89.12 89 ASP A CA 1
ATOM 736 C C . ASP A 1 89 ? -25.079 8.040 15.310 1.00 89.12 89 ASP A C 1
ATOM 738 O O . ASP A 1 89 ? -25.361 6.841 15.376 1.00 89.12 89 ASP A O 1
ATOM 742 N N . LEU A 1 90 ? -23.826 8.490 15.315 1.00 90.06 90 LEU A N 1
ATOM 743 C CA . LEU A 1 90 ? -22.651 7.640 15.438 1.00 90.06 90 LEU A CA 1
ATOM 744 C C . LEU A 1 90 ? -22.540 6.949 16.807 1.00 90.06 90 LEU A C 1
ATOM 746 O O . LEU A 1 90 ? -21.818 5.959 16.904 1.00 90.06 90 LEU A O 1
ATOM 750 N N . LEU A 1 91 ? -23.233 7.424 17.850 1.00 93.06 91 LEU A N 1
ATOM 751 C CA . LEU A 1 91 ? -23.271 6.704 19.129 1.00 93.06 91 LEU A CA 1
ATOM 752 C C . LEU A 1 91 ? -24.047 5.393 19.001 1.00 93.06 91 LEU A C 1
ATOM 754 O O . LEU A 1 91 ? -23.604 4.376 19.530 1.00 93.06 91 LEU A O 1
ATOM 758 N N . ASP A 1 92 ? -25.144 5.417 18.249 1.00 92.56 92 ASP A N 1
ATOM 759 C CA . ASP A 1 92 ? -25.999 4.250 18.044 1.00 92.56 92 ASP A CA 1
ATOM 760 C C . ASP A 1 92 ? -25.446 3.322 16.953 1.00 92.56 92 ASP A C 1
ATOM 762 O O . ASP A 1 92 ? -25.484 2.105 17.102 1.00 92.56 92 ASP A O 1
ATOM 766 N N . HIS A 1 93 ? -24.885 3.884 15.875 1.00 92.06 93 HIS A N 1
ATOM 767 C CA . HIS A 1 93 ? -24.535 3.119 14.669 1.00 92.06 93 HIS A CA 1
ATOM 768 C C . HIS A 1 93 ? -23.028 2.956 14.433 1.00 92.06 93 HIS A C 1
ATOM 770 O O . HIS A 1 93 ? -22.626 2.273 13.493 1.00 92.06 93 HIS A O 1
ATOM 776 N N . GLY A 1 94 ? -22.163 3.584 15.238 1.00 92.38 94 GLY A N 1
ATOM 777 C CA . GLY A 1 94 ? -20.718 3.611 14.977 1.00 92.38 94 GLY A CA 1
ATOM 778 C C . GLY A 1 94 ? -20.077 2.221 14.951 1.00 92.38 94 GLY A C 1
ATOM 779 O O . GLY A 1 94 ? -19.258 1.934 14.079 1.00 92.38 94 GLY A O 1
ATOM 780 N N . VAL A 1 95 ? -20.487 1.340 15.870 1.00 96.56 95 VAL A N 1
ATOM 781 C CA . VAL A 1 95 ? -20.029 -0.059 15.915 1.00 96.56 95 VAL A CA 1
ATOM 782 C C . VAL A 1 95 ? -20.483 -0.816 14.666 1.00 96.56 95 VAL A C 1
ATOM 784 O O . VAL A 1 95 ? -19.663 -1.465 14.017 1.00 96.56 95 VAL A O 1
ATOM 787 N N . ASP A 1 96 ? -21.758 -0.693 14.296 1.00 95.00 96 ASP A N 1
ATOM 788 C CA . ASP A 1 96 ? -22.324 -1.377 13.131 1.00 95.00 96 ASP A CA 1
ATOM 789 C C . ASP A 1 96 ? -21.672 -0.909 11.828 1.00 95.00 96 ASP A C 1
ATOM 791 O O . ASP A 1 96 ? -21.354 -1.729 10.969 1.00 95.00 96 ASP A O 1
ATOM 795 N N . LEU A 1 97 ? -21.386 0.389 11.702 1.00 92.50 97 LEU A N 1
ATOM 796 C CA . LEU A 1 97 ? -20.707 0.954 10.539 1.00 92.50 97 LEU A CA 1
ATOM 797 C C . LEU A 1 97 ? -19.293 0.378 10.370 1.00 92.50 97 LEU A C 1
ATOM 799 O O . LEU A 1 97 ? -18.916 -0.018 9.267 1.00 92.50 97 LEU A O 1
ATOM 803 N N . VAL A 1 98 ? -18.511 0.318 11.454 1.00 94.56 98 VAL A N 1
ATOM 804 C CA . VAL A 1 98 ? -17.158 -0.264 11.433 1.00 94.56 98 VAL A CA 1
ATOM 805 C C . VAL A 1 98 ? -17.220 -1.760 11.124 1.00 94.56 98 VAL A C 1
ATOM 807 O O . VAL A 1 98 ? -16.449 -2.250 10.298 1.00 94.56 98 VAL A O 1
ATOM 810 N N . ASN A 1 99 ? -18.164 -2.485 11.726 1.00 96.38 99 ASN A N 1
ATOM 811 C CA . ASN A 1 99 ? -18.339 -3.913 11.473 1.00 96.38 99 ASN A CA 1
ATOM 812 C C . ASN A 1 99 ? -18.702 -4.185 10.008 1.00 96.38 99 ASN A C 1
ATOM 814 O O . ASN A 1 99 ? -18.038 -4.995 9.362 1.00 96.38 99 ASN A O 1
ATOM 818 N N . ALA A 1 100 ? -19.679 -3.456 9.467 1.00 93.38 100 ALA A N 1
ATOM 819 C CA . ALA A 1 100 ? -20.083 -3.554 8.070 1.00 93.38 100 ALA A CA 1
ATOM 820 C C . ALA A 1 100 ? -18.939 -3.176 7.115 1.00 93.38 100 ALA A C 1
ATOM 822 O O . ALA A 1 100 ? -18.770 -3.793 6.062 1.00 93.38 100 ALA A O 1
ATOM 823 N N . ALA A 1 101 ? -18.110 -2.188 7.477 1.00 93.12 101 ALA A N 1
ATOM 824 C CA . ALA A 1 101 ? -16.943 -1.825 6.681 1.00 93.12 101 ALA A CA 1
ATOM 825 C C . ALA A 1 101 ? -15.969 -3.002 6.534 1.00 93.12 101 ALA A C 1
ATOM 827 O O . ALA A 1 101 ? -15.526 -3.260 5.415 1.00 93.12 101 ALA A O 1
ATOM 828 N N . PHE A 1 102 ? -15.692 -3.735 7.616 1.00 95.62 102 PHE A N 1
ATOM 829 C CA . PHE A 1 102 ? -14.817 -4.910 7.590 1.00 95.62 102 PHE A CA 1
ATOM 830 C C . PHE A 1 102 ? -15.453 -6.152 6.968 1.00 95.62 102 PHE A C 1
ATOM 832 O O . PHE A 1 102 ? -14.730 -6.971 6.413 1.00 95.62 102 PHE A O 1
ATOM 839 N N . GLU A 1 103 ? -16.775 -6.306 7.023 1.00 93.38 103 GLU A N 1
ATOM 840 C CA . GLU A 1 103 ? -17.466 -7.383 6.301 1.00 93.38 103 GLU A CA 1
ATOM 841 C C . GLU A 1 103 ? -17.327 -7.220 4.783 1.00 93.38 103 GLU A C 1
ATOM 843 O O . GLU A 1 103 ? -17.062 -8.188 4.065 1.00 93.38 103 GLU A O 1
ATOM 848 N N . VAL A 1 104 ? -17.472 -5.983 4.299 1.00 91.94 104 VAL A N 1
ATOM 849 C CA . VAL A 1 104 ? -17.363 -5.651 2.873 1.00 91.94 104 VAL A CA 1
ATOM 850 C C . VAL A 1 104 ? -15.908 -5.600 2.413 1.00 91.94 104 VAL A C 1
ATOM 852 O O . VAL A 1 104 ? -15.604 -6.041 1.309 1.00 91.94 104 VAL A O 1
ATOM 855 N N . ASP A 1 105 ? -15.013 -5.046 3.230 1.00 93.56 105 ASP A N 1
ATOM 856 C CA . ASP A 1 105 ? -13.632 -4.751 2.845 1.00 93.56 105 ASP A CA 1
ATOM 857 C C . ASP A 1 105 ? -12.648 -5.067 3.991 1.00 93.56 105 ASP A C 1
ATOM 859 O O . ASP A 1 105 ? -12.168 -4.156 4.675 1.00 93.56 105 ASP A O 1
ATOM 863 N N . PRO A 1 106 ? -12.359 -6.361 4.237 1.00 95.88 106 PRO A N 1
ATOM 864 C CA . PRO A 1 106 ? -11.515 -6.792 5.348 1.00 95.88 106 PRO A CA 1
ATOM 865 C C . PRO A 1 106 ? -10.087 -6.226 5.281 1.00 95.88 106 PRO A C 1
ATOM 867 O O . PRO A 1 106 ? -9.507 -6.064 4.203 1.00 95.88 106 PRO A O 1
ATOM 870 N N . LEU A 1 107 ? -9.479 -5.975 6.446 1.00 96.19 107 LEU A N 1
ATOM 871 C CA . LEU A 1 107 ? -8.048 -5.641 6.540 1.00 96.19 107 LEU A CA 1
ATOM 872 C C . LEU A 1 107 ? -7.150 -6.871 6.377 1.00 96.19 107 LEU A C 1
ATOM 874 O O . LEU A 1 107 ? -6.034 -6.752 5.868 1.00 96.19 107 LEU A O 1
ATOM 878 N N . ASP A 1 108 ? -7.638 -8.040 6.797 1.00 96.31 108 ASP A N 1
ATOM 879 C CA . ASP A 1 108 ? -6.939 -9.300 6.585 1.00 96.31 108 ASP A CA 1
ATOM 880 C C . ASP A 1 108 ? -6.892 -9.630 5.080 1.00 96.31 108 ASP A C 1
ATOM 882 O O . ASP A 1 108 ? -7.939 -9.658 4.425 1.00 96.31 108 ASP A O 1
ATOM 886 N N . PRO A 1 109 ? -5.701 -9.866 4.502 1.00 96.81 109 PRO A N 1
ATOM 887 C CA . PRO A 1 109 ? -5.562 -10.076 3.067 1.00 96.81 109 PRO A CA 1
ATOM 888 C C . PRO A 1 109 ? -6.205 -11.380 2.579 1.00 96.81 109 PRO A C 1
ATOM 890 O O . PRO A 1 109 ? -6.626 -11.427 1.424 1.00 96.81 109 PRO A O 1
ATOM 893 N N . GLU A 1 110 ? -6.308 -12.418 3.415 1.00 96.81 110 GLU A N 1
ATOM 894 C CA . GLU A 1 110 ? -6.945 -13.684 3.032 1.00 96.81 110 GLU A CA 1
ATOM 895 C C . GLU A 1 110 ? -8.464 -13.521 2.962 1.00 96.81 110 GLU A C 1
ATOM 897 O O . GLU A 1 110 ? -9.087 -13.859 1.953 1.00 96.81 110 GLU A O 1
ATOM 902 N N . LEU A 1 111 ? -9.060 -12.921 3.995 1.00 97.12 111 LEU A N 1
ATOM 903 C CA . LEU A 1 111 ? -10.485 -12.589 4.000 1.00 97.12 111 LEU A CA 1
ATOM 904 C C . LEU A 1 111 ? -10.831 -11.624 2.864 1.00 97.12 111 LEU A C 1
ATOM 906 O O . LEU A 1 111 ? -11.824 -11.824 2.166 1.00 97.12 111 LEU A O 1
ATOM 910 N N . TRP A 1 112 ? -9.997 -10.608 2.631 1.00 97.75 112 TRP A N 1
ATOM 911 C CA . TRP A 1 112 ? -10.163 -9.693 1.505 1.00 97.75 112 TRP A CA 1
ATOM 912 C C . TRP A 1 112 ? -10.120 -10.426 0.160 1.00 97.75 112 TRP A C 1
ATOM 914 O O . TRP A 1 112 ? -10.949 -10.162 -0.710 1.00 97.75 112 TRP A O 1
ATOM 924 N N . TYR A 1 113 ? -9.203 -11.379 -0.019 1.00 97.50 113 TYR A N 1
ATOM 925 C CA . TYR A 1 113 ? -9.108 -12.137 -1.264 1.00 97.50 113 TYR A CA 1
ATOM 926 C C . TYR A 1 113 ? -10.397 -12.918 -1.555 1.00 97.50 113 TYR A C 1
ATOM 928 O O . TYR A 1 113 ? -10.901 -12.899 -2.681 1.00 97.50 113 TYR A O 1
ATOM 936 N N . HIS A 1 114 ? -10.971 -13.558 -0.538 1.00 96.38 114 HIS A N 1
ATOM 937 C CA . HIS A 1 114 ? -12.222 -14.299 -0.680 1.00 96.38 114 HIS A CA 1
ATOM 938 C C . HIS A 1 114 ? -13.449 -13.396 -0.861 1.00 96.38 114 HIS A C 1
ATOM 940 O O . HIS A 1 114 ? -14.320 -13.721 -1.665 1.00 96.38 114 HIS A O 1
ATOM 946 N N . ASN A 1 115 ? -13.518 -12.262 -0.157 1.00 94.69 115 ASN A N 1
ATOM 947 C CA . ASN A 1 115 ? -14.716 -11.414 -0.129 1.00 94.69 115 ASN A CA 1
ATOM 948 C C . ASN A 1 115 ? -14.748 -10.337 -1.220 1.00 94.69 115 ASN A C 1
ATOM 950 O O . ASN A 1 115 ? -15.831 -9.890 -1.601 1.00 94.69 115 ASN A O 1
ATOM 954 N N . VAL A 1 116 ? -13.582 -9.879 -1.673 1.00 95.94 116 VAL A N 1
ATOM 955 C CA . VAL A 1 116 ? -13.437 -8.772 -2.626 1.00 95.94 116 VAL A CA 1
ATOM 956 C C . VAL A 1 116 ? -12.791 -9.273 -3.901 1.00 95.94 116 VAL A C 1
ATOM 958 O O . VAL A 1 116 ? -13.374 -9.142 -4.966 1.00 95.94 116 VAL A O 1
ATOM 961 N N . ALA A 1 117 ? -11.604 -9.873 -3.809 1.00 95.56 117 ALA A N 1
ATOM 962 C CA . ALA A 1 117 ? -10.844 -10.187 -5.013 1.00 95.56 117 ALA A CA 1
ATOM 963 C C . ALA A 1 117 ? -11.506 -11.283 -5.862 1.00 95.56 117 ALA A C 1
ATOM 965 O O . ALA A 1 117 ? -11.410 -11.242 -7.085 1.00 95.56 117 ALA A O 1
ATOM 966 N N . SER A 1 118 ? -12.167 -12.252 -5.231 1.00 93.50 118 SER A N 1
ATOM 967 C CA . SER A 1 118 ? -12.823 -13.375 -5.917 1.00 93.50 118 SER A CA 1
ATOM 968 C C . SER A 1 118 ? -14.152 -13.002 -6.594 1.00 93.50 118 SER A C 1
ATOM 970 O O . SER A 1 118 ? -14.733 -13.843 -7.276 1.00 93.50 118 SER A O 1
ATOM 972 N N . ASP A 1 119 ? -14.633 -11.770 -6.411 1.00 96.19 119 ASP A N 1
ATOM 973 C CA . ASP A 1 119 ? -15.832 -11.227 -7.052 1.00 96.19 119 ASP A CA 1
ATOM 974 C C . ASP A 1 119 ? -15.426 -10.154 -8.074 1.00 96.19 119 ASP A C 1
ATOM 976 O O . ASP A 1 119 ? -14.756 -9.185 -7.724 1.00 96.19 119 ASP A O 1
ATOM 980 N N . GLU A 1 120 ? -15.809 -10.322 -9.343 1.00 94.19 120 GLU A N 1
ATOM 981 C CA . GLU A 1 120 ? -15.367 -9.437 -10.434 1.00 94.19 120 GLU A CA 1
ATOM 982 C C . GLU A 1 120 ? -15.794 -7.978 -10.227 1.00 94.19 120 GLU A C 1
ATOM 984 O O . GLU A 1 120 ? -14.997 -7.067 -10.448 1.00 94.19 120 GLU A O 1
ATOM 989 N N . GLY A 1 121 ? -17.024 -7.741 -9.759 1.00 95.81 121 GLY A N 1
ATOM 990 C CA . GLY A 1 121 ? -17.542 -6.388 -9.553 1.00 95.81 121 GLY A CA 1
ATOM 991 C C . GLY A 1 121 ? -16.818 -5.669 -8.418 1.00 95.81 121 GLY A C 1
ATOM 992 O O . GLY A 1 121 ? -16.364 -4.536 -8.576 1.00 95.81 121 GLY A O 1
ATOM 993 N N . ARG A 1 122 ? -16.641 -6.349 -7.281 1.00 94.69 122 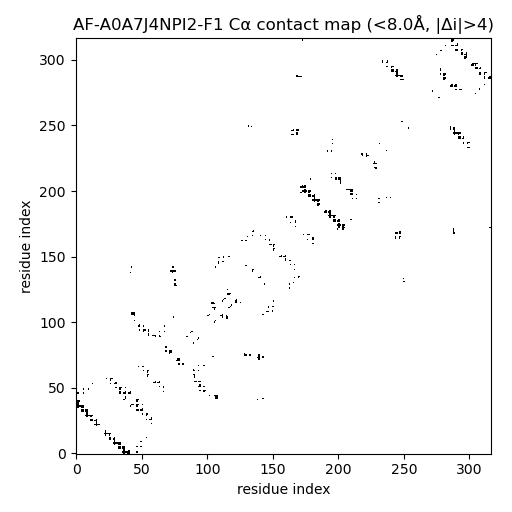ARG A N 1
ATOM 994 C CA . ARG A 1 122 ? -15.908 -5.799 -6.129 1.00 94.69 122 ARG A CA 1
ATOM 995 C C . ARG A 1 122 ? -14.425 -5.608 -6.428 1.00 94.69 122 ARG A C 1
ATOM 997 O O . ARG A 1 122 ? -13.817 -4.655 -5.935 1.00 94.69 122 ARG A O 1
ATOM 1004 N N . PHE A 1 123 ? -13.833 -6.496 -7.222 1.00 95.69 123 PHE A N 1
ATOM 1005 C CA . PHE A 1 123 ? -12.448 -6.358 -7.644 1.00 95.69 123 PHE A CA 1
ATOM 1006 C C . PHE A 1 123 ? -12.247 -5.173 -8.597 1.00 95.69 123 PHE A C 1
ATOM 1008 O O . PHE A 1 123 ? -11.252 -4.456 -8.467 1.00 95.69 123 PHE A O 1
ATOM 1015 N N . GLU A 1 124 ? -13.199 -4.911 -9.495 1.00 93.69 124 GLU A N 1
ATOM 1016 C CA . GLU A 1 124 ? -13.173 -3.717 -10.346 1.00 93.69 124 GLU A CA 1
ATOM 1017 C C . GLU A 1 124 ? -13.279 -2.438 -9.503 1.00 93.69 124 GLU A C 1
ATOM 1019 O O . GLU A 1 124 ? -12.470 -1.526 -9.660 1.00 93.69 124 GLU A O 1
ATOM 1024 N N . GLU A 1 125 ? -14.179 -2.392 -8.514 1.00 91.62 125 GLU A N 1
ATOM 1025 C CA . GLU A 1 125 ? -14.265 -1.259 -7.578 1.00 91.62 125 GLU A CA 1
ATOM 1026 C C . GLU A 1 125 ? -12.956 -1.027 -6.805 1.00 91.62 125 GLU A C 1
ATOM 1028 O O . GLU A 1 125 ? -12.550 0.117 -6.578 1.00 91.62 125 GLU A O 1
ATOM 1033 N N . PHE A 1 126 ? -12.281 -2.100 -6.385 1.00 92.38 126 PHE A N 1
ATOM 1034 C CA . PHE A 1 126 ? -10.962 -2.020 -5.756 1.00 92.38 126 PHE A CA 1
ATOM 1035 C C . PHE A 1 126 ? -9.897 -1.487 -6.727 1.00 92.38 126 PHE A C 1
ATOM 1037 O O . PHE A 1 126 ? -9.095 -0.626 -6.348 1.00 92.38 126 PHE A O 1
ATOM 1044 N N . SER A 1 127 ? -9.909 -1.968 -7.970 1.00 90.56 127 SER A N 1
ATOM 1045 C CA . SER A 1 127 ? -8.978 -1.565 -9.027 1.00 90.56 127 SER A CA 1
ATOM 1046 C C . SER A 1 127 ? -9.172 -0.110 -9.445 1.00 90.56 127 SER A C 1
ATOM 1048 O O . SER A 1 127 ? -8.195 0.579 -9.724 1.00 90.56 127 SER A O 1
ATOM 1050 N N . GLU A 1 128 ? -10.398 0.403 -9.426 1.00 87.19 128 GLU A N 1
ATOM 1051 C CA . GLU A 1 128 ? -10.668 1.831 -9.592 1.00 87.19 128 GLU A CA 1
ATOM 1052 C C . GLU A 1 128 ? -10.217 2.635 -8.374 1.00 87.19 128 GLU A C 1
ATOM 1054 O O . GLU A 1 128 ? -9.581 3.678 -8.510 1.00 87.19 128 GLU A O 1
ATOM 1059 N N . ARG A 1 129 ? -10.469 2.141 -7.159 1.00 87.75 129 ARG A N 1
ATOM 1060 C CA . ARG A 1 129 ? -10.090 2.855 -5.933 1.00 87.75 129 ARG A CA 1
ATOM 1061 C C . ARG A 1 129 ? -8.589 3.096 -5.846 1.00 87.75 129 ARG A C 1
ATOM 1063 O O . ARG A 1 129 ? -8.169 4.213 -5.563 1.00 87.75 129 ARG A O 1
ATOM 1070 N N . ILE A 1 130 ? -7.772 2.079 -6.110 1.00 86.19 130 ILE A N 1
ATOM 1071 C CA . ILE A 1 130 ? -6.313 2.228 -6.048 1.00 86.19 130 ILE A CA 1
ATOM 1072 C C . ILE A 1 130 ? -5.778 3.189 -7.123 1.00 86.19 130 ILE A C 1
ATOM 1074 O O . ILE A 1 130 ? -4.772 3.850 -6.868 1.00 86.19 130 ILE A O 1
ATOM 1078 N N . LYS A 1 131 ? -6.463 3.338 -8.272 1.00 81.12 131 LYS A N 1
ATOM 1079 C CA . LYS A 1 131 ? -6.130 4.329 -9.319 1.00 81.12 131 LYS A CA 1
ATOM 1080 C C . LYS A 1 131 ? -6.328 5.783 -8.879 1.00 81.12 131 LYS A C 1
ATOM 1082 O O . LYS A 1 131 ? -5.698 6.672 -9.438 1.00 81.12 131 LYS A O 1
ATOM 1087 N N . ARG A 1 132 ? -7.126 6.032 -7.844 1.00 78.38 132 ARG A N 1
ATOM 1088 C CA . ARG A 1 132 ? -7.331 7.387 -7.293 1.00 78.38 132 ARG A CA 1
ATOM 1089 C C . ARG A 1 132 ? -6.575 7.616 -5.997 1.00 78.38 132 ARG A C 1
ATOM 1091 O O . ARG A 1 132 ? -6.562 8.715 -5.457 1.00 78.38 132 ARG A O 1
ATOM 1098 N N . LEU A 1 133 ? -5.978 6.553 -5.469 1.00 78.38 133 LEU A N 1
ATOM 1099 C CA . LEU A 1 133 ? -5.426 6.564 -4.137 1.00 78.38 133 LEU A CA 1
ATOM 1100 C C . LEU A 1 133 ? -4.037 7.185 -4.112 1.00 78.38 133 LEU A C 1
ATOM 1102 O O . LEU A 1 133 ? -3.155 6.816 -4.893 1.00 78.38 133 LEU A O 1
ATOM 1106 N N . ASP A 1 134 ? -3.853 8.074 -3.147 1.00 72.50 134 ASP A N 1
ATOM 1107 C CA . ASP A 1 134 ? -2.555 8.574 -2.745 1.00 72.50 134 ASP A CA 1
ATOM 1108 C C . ASP A 1 134 ? -1.880 7.571 -1.791 1.00 72.50 134 ASP A C 1
ATOM 1110 O O . ASP A 1 134 ? -2.244 7.436 -0.621 1.00 72.50 134 ASP A O 1
ATOM 1114 N N . LEU A 1 135 ? -0.892 6.834 -2.304 1.00 72.69 135 LEU A N 1
ATOM 1115 C CA . LEU A 1 135 ? -0.145 5.812 -1.557 1.00 72.69 135 LEU A CA 1
ATOM 1116 C C . LEU A 1 135 ? 0.993 6.396 -0.694 1.00 72.69 135 LEU A C 1
ATOM 1118 O O . LEU A 1 135 ? 1.827 5.637 -0.173 1.00 72.69 135 LEU A O 1
ATOM 1122 N N . ARG A 1 136 ? 1.047 7.726 -0.522 1.00 69.62 136 ARG A N 1
ATOM 1123 C CA . ARG A 1 136 ? 1.993 8.384 0.390 1.00 69.62 136 ARG A CA 1
ATOM 1124 C C . ARG A 1 136 ? 1.686 8.076 1.858 1.00 69.62 136 ARG A C 1
ATOM 1126 O O . ARG A 1 136 ? 2.641 7.952 2.624 1.00 69.62 136 ARG A O 1
ATOM 1133 N N . ASP A 1 137 ? 0.420 7.851 2.249 1.00 78.44 137 ASP A N 1
ATOM 1134 C CA . ASP A 1 137 ? 0.101 7.327 3.593 1.00 78.44 137 ASP A CA 1
ATOM 1135 C C . ASP A 1 137 ? 0.712 5.915 3.747 1.00 78.44 137 ASP A C 1
ATOM 1137 O O . ASP A 1 137 ? 0.309 4.973 3.047 1.00 78.44 137 ASP A O 1
ATOM 1141 N N . PRO A 1 138 ? 1.683 5.719 4.665 1.00 83.31 138 PRO A N 1
ATOM 1142 C CA . PRO A 1 138 ? 2.327 4.425 4.857 1.00 83.31 138 PRO A CA 1
ATOM 1143 C C . PRO A 1 138 ? 1.354 3.312 5.259 1.00 83.31 138 PRO A C 1
ATOM 1145 O O . PRO A 1 138 ? 1.581 2.15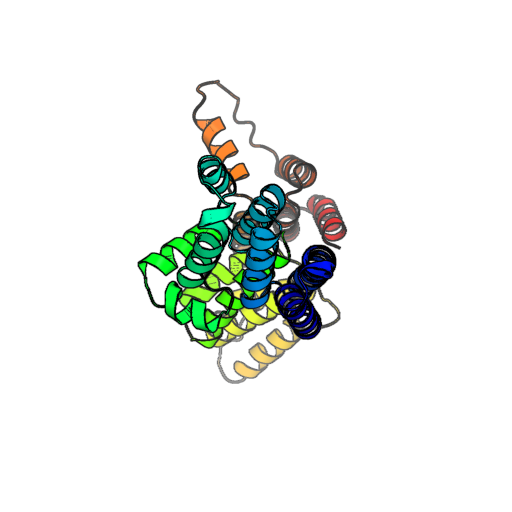6 4.900 1.00 83.31 138 PRO A O 1
ATOM 1148 N N . ARG A 1 139 ? 0.282 3.631 5.992 1.00 90.44 139 ARG A N 1
ATOM 1149 C CA . ARG A 1 139 ? -0.702 2.657 6.481 1.00 90.44 139 ARG A CA 1
ATOM 1150 C C . ARG A 1 139 ? -1.564 2.142 5.342 1.00 90.44 139 ARG A C 1
ATOM 1152 O O . ARG A 1 139 ? -1.681 0.929 5.172 1.00 90.44 139 ARG A O 1
ATOM 1159 N N . THR A 1 140 ? -2.084 3.048 4.521 1.00 88.44 140 THR A N 1
ATOM 1160 C CA . THR A 1 140 ? -2.842 2.700 3.316 1.00 88.44 140 THR A CA 1
ATOM 1161 C C . THR A 1 140 ? -1.978 1.882 2.362 1.00 88.44 140 THR A C 1
ATOM 1163 O O . THR A 1 140 ? -2.385 0.811 1.913 1.00 88.44 140 THR A O 1
ATOM 1166 N N . ASN A 1 141 ? -0.726 2.295 2.146 1.00 86.00 141 ASN A N 1
ATOM 1167 C CA . ASN A 1 141 ? 0.223 1.524 1.345 1.00 86.00 141 ASN A CA 1
ATOM 1168 C C . ASN A 1 141 ? 0.462 0.104 1.893 1.00 86.00 141 ASN A C 1
ATOM 1170 O O . ASN A 1 141 ? 0.525 -0.844 1.114 1.00 86.00 141 ASN A O 1
ATOM 1174 N N . ILE A 1 142 ? 0.563 -0.075 3.214 1.00 90.62 142 ILE A N 1
ATOM 1175 C CA . ILE A 1 142 ? 0.704 -1.408 3.823 1.00 90.62 142 ILE A CA 1
ATOM 1176 C C . ILE A 1 142 ? -0.533 -2.275 3.549 1.00 90.62 142 ILE A C 1
ATOM 1178 O O . ILE A 1 142 ? -0.377 -3.438 3.173 1.00 90.62 142 ILE A O 1
ATOM 1182 N N . VAL A 1 143 ? -1.749 -1.739 3.712 1.00 93.62 143 VAL A N 1
ATOM 1183 C CA . VAL A 1 143 ? -2.991 -2.499 3.470 1.00 93.62 143 VAL A CA 1
ATOM 1184 C C . VAL A 1 143 ? -3.091 -2.925 2.008 1.00 93.62 143 VAL A C 1
ATOM 1186 O O . VAL A 1 143 ? -3.235 -4.114 1.720 1.00 93.62 143 VAL A O 1
ATOM 1189 N N . PHE A 1 144 ? -2.955 -1.985 1.073 1.00 92.81 144 PHE A N 1
ATOM 1190 C CA . PHE A 1 144 ? -3.053 -2.280 -0.358 1.00 92.81 144 PHE A CA 1
ATOM 1191 C C . PHE A 1 144 ? -1.890 -3.151 -0.851 1.00 92.81 144 PHE A C 1
ATOM 1193 O O . PHE A 1 144 ? -2.109 -4.074 -1.634 1.00 92.81 144 PHE A O 1
ATOM 1200 N N . GLY A 1 145 ? -0.677 -2.939 -0.335 1.00 90.75 145 GLY A N 1
ATOM 1201 C CA . GLY A 1 145 ? 0.484 -3.776 -0.631 1.00 90.75 145 GLY A CA 1
ATOM 1202 C C . GLY A 1 145 ? 0.272 -5.238 -0.233 1.00 90.75 145 GLY A C 1
ATOM 1203 O O . GLY A 1 145 ? 0.545 -6.129 -1.032 1.00 90.75 145 GLY A O 1
ATOM 1204 N N . ARG A 1 146 ? -0.295 -5.505 0.953 1.00 93.88 146 ARG A N 1
ATOM 1205 C CA . ARG A 1 146 ? -0.633 -6.876 1.387 1.00 93.88 146 ARG A CA 1
ATOM 1206 C C . ARG A 1 146 ? -1.693 -7.532 0.502 1.00 93.88 146 ARG A C 1
ATOM 1208 O O . ARG A 1 146 ? -1.588 -8.721 0.212 1.00 93.88 146 ARG A O 1
ATOM 1215 N N . ARG A 1 147 ? -2.694 -6.770 0.056 1.00 95.44 147 ARG A N 1
ATOM 1216 C CA . ARG A 1 147 ? -3.742 -7.245 -0.867 1.00 95.44 147 ARG A CA 1
ATOM 1217 C C . ARG A 1 147 ? -3.158 -7.637 -2.221 1.00 95.44 147 ARG A C 1
ATOM 1219 O O . ARG A 1 147 ? -3.448 -8.711 -2.738 1.00 95.44 147 ARG A O 1
ATOM 1226 N N . ILE A 1 148 ? -2.278 -6.801 -2.759 1.00 93.38 148 ILE A N 1
ATOM 1227 C CA . ILE A 1 148 ? -1.604 -7.055 -4.035 1.00 93.38 148 ILE A CA 1
ATOM 1228 C C . ILE A 1 148 ? -0.636 -8.237 -3.918 1.00 93.38 148 ILE A C 1
ATOM 1230 O O . ILE A 1 148 ? -0.675 -9.134 -4.755 1.00 93.38 148 ILE A O 1
ATOM 1234 N N . GLU A 1 149 ? 0.137 -8.339 -2.836 1.00 91.69 149 GLU A N 1
ATOM 1235 C CA . GLU A 1 149 ? 0.960 -9.528 -2.568 1.00 91.69 149 GLU A CA 1
ATOM 1236 C C . GLU A 1 149 ? 0.107 -10.805 -2.467 1.00 91.69 149 GLU A C 1
ATOM 1238 O O . GLU A 1 149 ? 0.499 -11.880 -2.927 1.00 91.69 149 GLU A O 1
ATOM 1243 N N . ARG A 1 150 ? -1.113 -10.706 -1.928 1.00 95.81 150 ARG A N 1
ATOM 1244 C CA . ARG A 1 150 ? -2.037 -11.841 -1.901 1.00 95.81 150 ARG A CA 1
ATOM 1245 C C . ARG A 1 150 ? -2.510 -12.259 -3.298 1.00 95.81 150 ARG A C 1
ATOM 1247 O O . ARG A 1 150 ? -2.629 -13.461 -3.541 1.00 95.81 150 ARG A O 1
ATOM 1254 N N . LEU A 1 151 ? -2.727 -11.318 -4.224 1.00 95.31 151 LEU A N 1
ATOM 1255 C CA . LEU A 1 151 ? -3.004 -11.629 -5.638 1.00 95.31 151 LEU A CA 1
ATOM 1256 C C . LEU A 1 151 ? -1.829 -12.367 -6.287 1.00 95.31 151 LEU A C 1
ATOM 1258 O O . LEU A 1 151 ? -2.034 -13.341 -7.014 1.00 95.31 151 LEU A O 1
ATOM 1262 N N . TYR A 1 152 ? -0.602 -11.938 -5.985 1.00 91.94 152 TYR A N 1
ATOM 1263 C CA . TYR A 1 152 ? 0.614 -12.588 -6.462 1.00 91.94 152 TYR A CA 1
ATOM 1264 C C . TYR A 1 152 ? 0.716 -14.035 -5.979 1.00 91.94 152 TYR A C 1
ATOM 1266 O O . TYR A 1 152 ? 0.871 -14.945 -6.793 1.00 91.94 152 TYR A O 1
ATOM 1274 N N . THR A 1 153 ? 0.551 -14.279 -4.676 1.00 93.12 153 THR A N 1
ATOM 1275 C CA . THR A 1 153 ? 0.593 -15.645 -4.124 1.00 93.12 153 THR A CA 1
ATOM 1276 C C . THR A 1 153 ? -0.577 -16.515 -4.596 1.00 93.12 153 THR A C 1
ATOM 1278 O O . THR A 1 153 ? -0.445 -17.736 -4.636 1.00 93.12 153 THR A O 1
ATOM 1281 N N . ALA A 1 154 ? -1.694 -15.909 -5.019 1.00 94.88 154 ALA A N 1
ATOM 1282 C CA . ALA A 1 154 ? -2.801 -16.604 -5.678 1.00 94.88 154 ALA A CA 1
ATOM 1283 C C . ALA A 1 154 ? -2.528 -16.989 -7.143 1.00 94.88 154 ALA A C 1
ATOM 1285 O O . ALA A 1 154 ? -3.350 -17.673 -7.748 1.00 94.88 154 ALA A O 1
ATOM 1286 N N 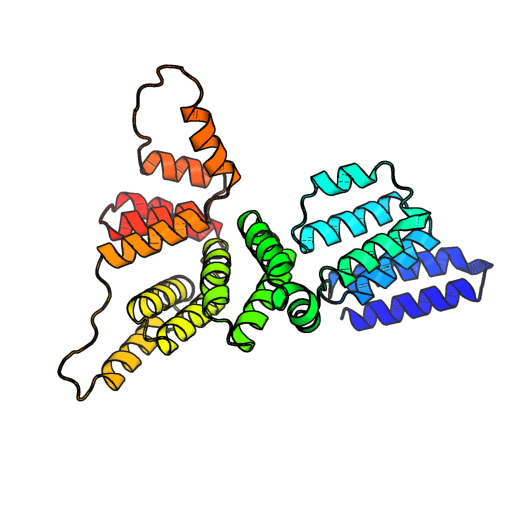. GLY A 1 155 ? -1.437 -16.507 -7.745 1.00 93.12 155 GLY A N 1
ATOM 1287 C CA . GLY A 1 155 ? -1.146 -16.698 -9.167 1.00 93.12 155 GLY A CA 1
ATOM 1288 C C . GLY A 1 155 ? -1.922 -15.774 -10.114 1.00 93.12 155 GLY A C 1
ATOM 1289 O O . GLY A 1 155 ? -1.843 -15.959 -11.327 1.00 93.12 155 GLY A O 1
ATOM 1290 N N . ARG A 1 156 ? -2.636 -14.755 -9.608 1.00 94.12 156 ARG A N 1
ATOM 1291 C CA . ARG A 1 156 ? -3.371 -13.761 -10.422 1.00 94.12 156 ARG A CA 1
ATOM 1292 C C . ARG A 1 156 ? -2.423 -12.691 -10.971 1.00 94.12 156 ARG A C 1
ATOM 1294 O O . ARG A 1 156 ? -2.537 -11.503 -10.676 1.00 94.12 156 ARG A O 1
ATOM 1301 N N . HIS A 1 157 ? -1.423 -13.130 -11.732 1.00 92.25 157 HIS A N 1
ATOM 1302 C CA . HIS A 1 157 ? -0.308 -12.283 -12.158 1.00 92.25 157 HIS A CA 1
ATOM 1303 C C . HIS A 1 157 ? -0.723 -11.148 -13.104 1.00 92.25 157 HIS A C 1
ATOM 1305 O O . HIS A 1 157 ? -0.143 -10.068 -13.022 1.00 92.25 157 HIS A O 1
ATOM 1311 N N . ASP A 1 158 ? -1.704 -11.370 -13.983 1.00 91.06 158 ASP A N 1
ATOM 1312 C CA . ASP A 1 158 ? -2.159 -10.351 -14.945 1.00 91.06 158 ASP A CA 1
ATOM 1313 C C . ASP A 1 158 ? -2.818 -9.149 -14.262 1.00 91.06 158 ASP A C 1
ATOM 1315 O O . ASP A 1 158 ? -2.688 -8.023 -14.730 1.00 91.06 158 ASP A O 1
ATOM 1319 N N . GLU A 1 159 ? -3.449 -9.372 -13.113 1.00 92.56 159 GLU A N 1
ATOM 1320 C CA . GLU A 1 159 ? -4.043 -8.317 -12.294 1.00 92.56 159 GLU A CA 1
ATOM 1321 C C . GLU A 1 159 ? -3.028 -7.706 -11.326 1.00 92.56 159 GLU A C 1
ATOM 1323 O O . GLU A 1 159 ? -3.026 -6.501 -11.086 1.00 92.56 159 GLU A O 1
ATOM 1328 N N . PHE A 1 160 ? -2.115 -8.524 -10.793 1.00 92.62 160 PHE A N 1
ATOM 1329 C CA . PHE A 1 160 ? -1.041 -8.054 -9.921 1.00 92.62 160 PHE A CA 1
ATOM 1330 C C . PHE A 1 160 ? -0.146 -7.020 -10.610 1.00 92.62 160 PHE A C 1
ATOM 1332 O O . PHE A 1 160 ? 0.149 -5.992 -10.011 1.00 92.62 160 PHE A O 1
ATOM 1339 N N . ILE A 1 161 ? 0.308 -7.274 -11.843 1.00 91.62 161 ILE A N 1
ATOM 1340 C CA . ILE A 1 161 ? 1.307 -6.429 -12.524 1.00 91.62 161 ILE A CA 1
ATOM 1341 C C . ILE A 1 161 ? 0.881 -4.956 -12.630 1.00 91.62 161 ILE A C 1
ATOM 1343 O O . ILE A 1 161 ? 1.661 -4.102 -12.200 1.00 91.62 161 ILE A O 1
ATOM 1347 N N . PRO A 1 162 ? -0.300 -4.603 -13.181 1.00 90.81 162 PRO A N 1
ATOM 1348 C CA . PRO A 1 162 ? -0.702 -3.201 -13.288 1.00 90.81 162 PRO A CA 1
ATOM 1349 C C . PRO A 1 162 ? -0.833 -2.526 -11.915 1.00 90.81 162 PRO A C 1
ATOM 1351 O O . PRO A 1 162 ? -0.427 -1.374 -11.755 1.00 90.81 162 PRO A O 1
ATOM 1354 N N . LEU A 1 163 ? -1.314 -3.253 -10.904 1.00 91.06 163 LEU A N 1
ATOM 1355 C CA . LEU A 1 163 ? -1.459 -2.750 -9.538 1.00 91.06 163 LEU A CA 1
ATOM 1356 C C . LEU A 1 163 ? -0.107 -2.541 -8.840 1.00 91.06 163 LEU A C 1
ATOM 1358 O O . LEU A 1 163 ? 0.137 -1.500 -8.228 1.00 91.06 163 LEU A O 1
ATOM 1362 N N . ALA A 1 164 ? 0.803 -3.504 -8.975 1.00 90.50 164 ALA A N 1
ATOM 1363 C CA . ALA A 1 164 ? 2.155 -3.435 -8.441 1.00 90.50 164 ALA A CA 1
ATOM 1364 C C . ALA A 1 164 ? 2.947 -2.291 -9.083 1.00 90.50 164 ALA A C 1
ATOM 1366 O O . ALA A 1 164 ? 3.606 -1.541 -8.365 1.00 90.50 164 ALA A O 1
ATOM 1367 N N . ARG A 1 165 ? 2.822 -2.099 -10.406 1.00 92.00 165 ARG A N 1
ATOM 1368 C CA . ARG A 1 165 ? 3.418 -0.964 -11.136 1.00 92.00 165 ARG A CA 1
ATOM 1369 C C . ARG A 1 165 ? 2.995 0.375 -10.542 1.00 92.00 165 ARG A C 1
ATOM 1371 O O . ARG A 1 165 ? 3.838 1.243 -10.347 1.00 92.00 165 ARG A O 1
ATOM 1378 N N . ARG A 1 166 ? 1.719 0.528 -10.186 1.00 88.88 166 ARG A N 1
ATOM 1379 C CA . ARG A 1 166 ? 1.234 1.752 -9.543 1.00 88.88 166 ARG A CA 1
ATOM 1380 C C . ARG A 1 166 ? 1.843 1.974 -8.156 1.00 88.88 166 ARG A C 1
ATOM 1382 O O . ARG A 1 166 ? 2.261 3.088 -7.857 1.00 88.88 166 ARG A O 1
ATOM 1389 N N . ILE A 1 167 ? 1.964 0.928 -7.334 1.00 87.81 167 ILE A N 1
ATOM 1390 C CA . ILE A 1 167 ? 2.634 1.036 -6.025 1.00 87.81 167 ILE A CA 1
ATOM 1391 C C . ILE A 1 167 ? 4.081 1.502 -6.191 1.00 87.81 167 ILE A C 1
ATOM 1393 O O . ILE A 1 167 ? 4.519 2.426 -5.505 1.00 87.81 167 ILE A O 1
ATOM 1397 N N . VAL A 1 168 ? 4.836 0.866 -7.089 1.00 90.38 168 VAL A N 1
ATOM 1398 C CA . VAL A 1 168 ? 6.261 1.178 -7.251 1.00 90.38 168 VAL A CA 1
ATOM 1399 C C . VAL A 1 168 ? 6.497 2.525 -7.945 1.00 90.38 168 VAL A C 1
ATOM 1401 O O . VAL A 1 168 ? 7.527 3.148 -7.699 1.00 90.38 168 VAL A O 1
ATOM 1404 N N . ALA A 1 169 ? 5.531 3.021 -8.730 1.00 90.69 169 ALA A N 1
ATOM 1405 C CA . ALA A 1 169 ? 5.527 4.391 -9.250 1.00 90.69 169 ALA A CA 1
ATOM 1406 C C . ALA A 1 169 ? 5.435 5.423 -8.119 1.00 90.69 169 ALA A C 1
ATOM 1408 O O . ALA A 1 169 ? 6.179 6.394 -8.086 1.00 90.69 169 ALA A O 1
ATOM 1409 N N . GLN A 1 170 ? 4.561 5.181 -7.143 1.00 87.69 170 GLN A N 1
ATOM 1410 C CA . GLN A 1 170 ? 4.369 6.069 -5.993 1.00 87.69 170 GLN A CA 1
ATOM 1411 C C . GLN A 1 170 ? 5.491 5.936 -4.942 1.00 87.69 170 GLN A C 1
ATOM 1413 O O . GLN A 1 170 ? 5.649 6.796 -4.071 1.00 87.69 170 GLN A O 1
ATOM 1418 N N . ARG A 1 171 ? 6.288 4.859 -5.010 1.00 87.31 171 ARG A N 1
ATOM 1419 C CA . ARG A 1 171 ? 7.407 4.572 -4.095 1.00 87.31 171 ARG A CA 1
ATOM 1420 C C . ARG A 1 171 ? 8.648 4.099 -4.860 1.00 87.31 171 ARG A C 1
ATOM 1422 O O . ARG A 1 171 ? 9.059 2.942 -4.705 1.00 87.31 171 ARG A O 1
ATOM 1429 N N . PRO A 1 172 ? 9.268 4.970 -5.676 1.00 91.19 172 PRO A N 1
ATOM 1430 C CA . PRO A 1 172 ? 10.391 4.596 -6.532 1.00 91.19 172 PRO A CA 1
ATOM 1431 C C . PRO A 1 172 ? 11.596 4.046 -5.753 1.00 91.19 172 PRO A C 1
ATOM 1433 O O . PRO A 1 172 ? 12.332 3.236 -6.310 1.00 91.19 172 PRO A O 1
ATOM 1436 N N . GLN A 1 173 ? 11.753 4.411 -4.474 1.00 89.62 173 GLN A N 1
ATOM 1437 C CA . GLN A 1 173 ? 12.827 3.963 -3.580 1.00 89.62 173 GLN A CA 1
ATOM 1438 C C . GLN A 1 173 ? 12.615 2.569 -2.964 1.00 89.62 173 GLN A C 1
ATOM 1440 O O . GLN A 1 173 ? 13.528 2.013 -2.347 1.00 89.62 173 GLN A O 1
ATOM 1445 N N . ASN A 1 174 ? 11.424 1.974 -3.106 1.00 89.06 174 ASN A N 1
ATOM 1446 C CA . ASN A 1 174 ? 11.141 0.643 -2.571 1.00 89.06 174 ASN A CA 1
ATOM 1447 C C . ASN A 1 174 ? 11.764 -0.453 -3.453 1.00 89.06 174 ASN A C 1
ATOM 1449 O O . ASN A 1 174 ? 11.092 -1.101 -4.259 1.00 89.06 174 ASN A O 1
ATOM 1453 N N . HIS A 1 175 ? 13.070 -0.662 -3.290 1.00 91.44 175 HIS A N 1
ATOM 1454 C CA . HIS A 1 175 ? 13.837 -1.625 -4.076 1.00 91.44 175 HIS A CA 1
ATOM 1455 C C . HIS A 1 175 ? 13.323 -3.068 -3.933 1.00 91.44 175 HIS A C 1
ATOM 1457 O O . HIS A 1 175 ? 13.413 -3.835 -4.888 1.00 91.44 175 HIS A O 1
ATOM 1463 N N . GLU A 1 176 ? 12.755 -3.457 -2.786 1.00 90.38 176 GLU A N 1
ATOM 1464 C CA . GLU A 1 176 ? 12.210 -4.806 -2.585 1.00 90.38 176 GLU A CA 1
ATOM 1465 C C . GLU A 1 176 ? 11.001 -5.070 -3.489 1.00 90.38 176 GLU A C 1
ATOM 1467 O O . GLU A 1 176 ? 10.934 -6.120 -4.134 1.00 90.38 176 GLU A O 1
ATOM 1472 N N . ALA A 1 177 ? 10.088 -4.099 -3.599 1.00 89.75 177 ALA A N 1
ATOM 1473 C CA . ALA A 1 177 ? 8.930 -4.194 -4.485 1.00 89.75 177 ALA A CA 1
ATOM 1474 C C . ALA A 1 177 ? 9.351 -4.245 -5.964 1.00 89.75 177 ALA A C 1
ATOM 1476 O O . ALA A 1 177 ? 8.845 -5.074 -6.724 1.00 89.75 177 ALA A O 1
ATOM 1477 N N . TRP A 1 178 ? 10.344 -3.439 -6.357 1.00 95.25 178 TRP A N 1
ATOM 1478 C CA . TRP A 1 178 ? 10.938 -3.494 -7.697 1.00 95.25 178 TRP A CA 1
ATOM 1479 C C . TRP A 1 178 ? 11.598 -4.845 -8.004 1.00 95.25 178 TRP A C 1
ATOM 1481 O O . TRP A 1 178 ? 11.392 -5.400 -9.082 1.00 95.25 178 TRP A O 1
ATOM 1491 N N . ILE A 1 179 ? 12.338 -5.427 -7.053 1.00 94.75 179 ILE A N 1
ATOM 1492 C CA . ILE A 1 179 ? 12.923 -6.772 -7.192 1.00 94.75 179 ILE A CA 1
ATOM 1493 C C . ILE A 1 179 ? 11.825 -7.828 -7.355 1.00 94.75 179 ILE A C 1
ATOM 1495 O O . ILE A 1 179 ? 11.969 -8.736 -8.178 1.00 94.75 179 ILE A O 1
ATOM 1499 N N . GLY A 1 180 ? 10.746 -7.735 -6.575 1.00 92.31 180 GLY A N 1
ATOM 1500 C CA . GLY A 1 180 ? 9.592 -8.629 -6.671 1.00 92.31 180 GLY A CA 1
ATOM 1501 C C . GLY A 1 180 ? 8.945 -8.588 -8.056 1.00 92.31 180 GLY A C 1
ATOM 1502 O O . GLY A 1 180 ? 8.770 -9.637 -8.682 1.00 92.31 180 GLY A O 1
ATOM 1503 N N . LEU A 1 181 ? 8.683 -7.381 -8.567 1.00 94.50 181 LEU A N 1
ATOM 1504 C CA . LEU A 1 181 ? 8.126 -7.166 -9.903 1.00 94.50 181 LEU A CA 1
ATOM 1505 C C . LEU A 1 181 ? 9.074 -7.666 -11.007 1.00 94.50 181 LEU A C 1
ATOM 1507 O O . LEU A 1 181 ? 8.640 -8.386 -11.905 1.00 94.50 181 LEU A O 1
ATOM 1511 N N . GLY A 1 182 ? 10.378 -7.392 -10.892 1.00 96.00 182 GLY A N 1
ATOM 1512 C CA . GLY A 1 182 ? 11.390 -7.893 -11.826 1.00 96.00 182 GLY A CA 1
ATOM 1513 C C . GLY A 1 182 ? 11.452 -9.423 -11.873 1.00 96.00 182 GLY A C 1
ATOM 1514 O O . GLY A 1 182 ? 11.462 -10.009 -12.952 1.00 96.00 182 GLY A O 1
ATOM 1515 N N . ARG A 1 183 ? 11.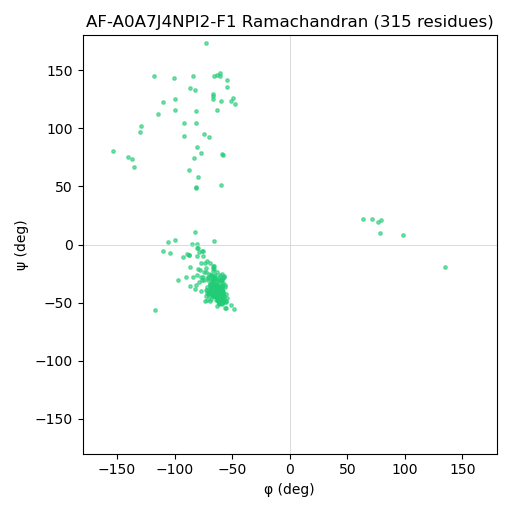384 -10.094 -10.713 1.00 93.88 183 ARG A N 1
ATOM 1516 C CA . ARG A 1 183 ? 11.331 -11.569 -10.633 1.00 93.88 183 ARG A CA 1
ATOM 1517 C C . ARG A 1 183 ? 10.076 -12.144 -11.278 1.00 93.88 183 ARG A C 1
ATOM 1519 O O . ARG A 1 183 ? 10.117 -13.260 -11.793 1.00 93.88 183 ARG A O 1
ATOM 1526 N N . LEU A 1 184 ? 8.951 -11.436 -11.198 1.00 93.12 184 LEU A N 1
ATOM 1527 C CA . LEU A 1 184 ? 7.722 -11.865 -11.853 1.00 93.12 184 LEU A CA 1
ATOM 1528 C C . LEU A 1 184 ? 7.847 -11.766 -13.375 1.00 93.12 184 LEU A C 1
ATOM 1530 O O . LEU A 1 184 ? 7.555 -12.750 -14.053 1.00 93.12 184 LEU A O 1
ATOM 1534 N N . HIS A 1 185 ? 8.319 -10.628 -13.887 1.00 95.06 185 HIS A N 1
ATOM 1535 C CA . HIS A 1 185 ? 8.591 -10.443 -15.314 1.00 95.06 185 HIS A CA 1
ATOM 1536 C C . HIS A 1 185 ? 9.600 -11.484 -15.830 1.00 95.06 185 HIS A C 1
ATOM 1538 O O . HIS A 1 185 ? 9.359 -12.113 -16.857 1.00 95.06 185 HIS A O 1
ATOM 1544 N N . GLU A 1 186 ? 10.661 -11.784 -15.068 1.00 93.06 186 GLU A N 1
ATOM 1545 C CA . GLU A 1 186 ? 11.636 -12.834 -15.406 1.00 93.06 186 GLU A CA 1
ATOM 1546 C C . GLU A 1 186 ? 10.972 -14.215 -15.549 1.00 93.06 186 GLU A C 1
ATOM 1548 O O . GLU A 1 186 ? 11.232 -14.927 -16.520 1.00 93.06 186 GLU A O 1
ATOM 1553 N N . ARG A 1 187 ? 10.072 -14.594 -14.629 1.00 91.00 187 ARG A N 1
ATOM 1554 C CA . ARG A 1 187 ? 9.334 -15.871 -14.717 1.00 91.00 187 ARG A CA 1
ATOM 1555 C C . ARG A 1 187 ? 8.335 -15.924 -15.870 1.00 91.00 187 ARG A C 1
ATOM 1557 O O . ARG A 1 187 ? 8.028 -17.020 -16.328 1.00 91.00 187 ARG A O 1
ATOM 1564 N N . ARG A 1 188 ? 7.826 -14.772 -16.309 1.00 90.81 188 ARG A N 1
ATOM 1565 C CA . ARG A 1 188 ? 6.955 -14.630 -17.486 1.00 90.81 188 ARG A CA 1
ATOM 1566 C C . ARG A 1 188 ? 7.736 -14.511 -18.797 1.00 90.81 188 ARG A C 1
ATOM 1568 O O . ARG A 1 188 ? 7.116 -14.374 -19.842 1.00 90.81 188 ARG A O 1
ATOM 1575 N N . GLU A 1 189 ? 9.068 -14.562 -18.743 1.00 92.12 189 GLU A N 1
ATOM 1576 C CA . GLU A 1 189 ? 9.957 -14.382 -19.900 1.00 92.12 189 GLU A CA 1
ATOM 1577 C C . GLU A 1 189 ? 9.860 -12.980 -20.536 1.00 92.12 189 GLU A C 1
ATOM 1579 O O . GLU A 1 189 ? 10.266 -12.749 -21.672 1.00 92.12 189 GLU A O 1
ATOM 1584 N N . GLU A 1 190 ? 9.384 -12.005 -19.760 1.00 93.12 190 GLU A N 1
ATOM 1585 C CA . GLU A 1 190 ? 9.306 -10.584 -20.106 1.00 93.12 190 GLU A CA 1
ATOM 1586 C C . GLU A 1 190 ? 10.634 -9.902 -19.725 1.00 93.12 190 GLU A C 1
ATOM 1588 O O . GLU A 1 190 ? 10.714 -9.077 -18.813 1.00 93.12 190 GLU A O 1
ATOM 1593 N N . TYR A 1 191 ? 11.717 -10.315 -20.389 1.00 93.94 191 TYR A N 1
ATOM 1594 C CA . TYR A 1 191 ? 13.094 -10.023 -19.970 1.00 93.94 191 TYR A CA 1
ATOM 1595 C C . TYR A 1 191 ? 13.452 -8.530 -19.923 1.00 93.94 191 TYR A C 1
ATOM 1597 O O . TYR A 1 191 ? 14.163 -8.087 -19.020 1.00 93.94 191 TYR A O 1
ATOM 1605 N N . ASP A 1 192 ? 12.923 -7.733 -20.848 1.00 94.62 192 ASP A N 1
ATOM 1606 C CA . ASP A 1 192 ? 13.228 -6.301 -20.908 1.00 94.62 192 ASP A CA 1
ATOM 1607 C C . ASP A 1 192 ? 12.603 -5.544 -19.726 1.00 94.62 192 ASP A C 1
ATOM 1609 O O . ASP A 1 192 ? 13.258 -4.722 -19.086 1.00 94.62 192 ASP A O 1
ATOM 1613 N N . GLU A 1 193 ? 11.363 -5.885 -19.368 1.00 95.31 193 GLU A N 1
ATOM 1614 C CA . GLU A 1 193 ? 10.674 -5.342 -18.190 1.00 95.31 193 GLU A CA 1
ATOM 1615 C C . GLU A 1 193 ? 11.356 -5.802 -16.892 1.00 95.31 193 GLU A C 1
ATOM 1617 O O . GLU A 1 193 ? 11.509 -5.013 -15.955 1.00 95.31 193 GLU A O 1
ATOM 1622 N N . ALA A 1 194 ? 11.840 -7.051 -16.842 1.00 96.88 194 ALA A N 1
ATOM 1623 C CA . ALA A 1 194 ? 12.623 -7.551 -15.714 1.00 96.88 194 ALA A CA 1
ATOM 1624 C C . ALA A 1 194 ? 13.917 -6.744 -15.521 1.00 96.88 194 ALA A C 1
ATOM 1626 O O . ALA A 1 194 ? 14.190 -6.280 -14.409 1.00 96.88 194 ALA A O 1
ATOM 1627 N N . TRP A 1 195 ? 14.677 -6.513 -16.600 1.00 97.44 195 TRP A N 1
ATOM 1628 C CA . TRP A 1 195 ? 15.880 -5.678 -16.576 1.00 97.44 195 TRP A CA 1
ATOM 1629 C C . TRP A 1 195 ? 15.590 -4.277 -16.041 1.00 97.44 195 TRP A C 1
ATOM 1631 O O . TRP A 1 195 ? 16.301 -3.808 -15.155 1.00 97.44 195 TRP A O 1
ATOM 1641 N N . LEU A 1 196 ? 14.549 -3.617 -16.554 1.00 97.25 196 LEU A N 1
ATOM 1642 C CA . LEU A 1 196 ? 14.178 -2.256 -16.158 1.00 97.25 196 LEU A CA 1
ATOM 1643 C C . LEU A 1 196 ? 13.781 -2.176 -14.676 1.00 97.25 196 LEU A C 1
ATOM 1645 O O . LEU A 1 196 ? 14.195 -1.249 -13.980 1.00 97.25 196 LEU A O 1
ATOM 1649 N N . CYS A 1 197 ? 13.067 -3.181 -14.162 1.00 97.19 197 CYS A N 1
ATOM 1650 C CA . CYS A 1 197 ? 12.750 -3.279 -12.737 1.00 97.19 197 CYS A CA 1
ATOM 1651 C C . CYS A 1 197 ? 14.009 -3.447 -11.874 1.00 97.19 197 CYS A C 1
ATOM 1653 O O . CYS A 1 197 ? 14.149 -2.782 -10.846 1.00 97.19 197 CYS A O 1
ATOM 1655 N N . TYR A 1 198 ? 14.942 -4.315 -12.277 1.00 97.75 198 TYR A N 1
ATOM 1656 C CA . TYR A 1 198 ? 16.195 -4.497 -11.543 1.00 97.75 198 TYR A CA 1
ATOM 1657 C C . TYR A 1 198 ? 17.118 -3.282 -11.634 1.00 97.75 198 TYR A C 1
ATOM 1659 O O . TYR A 1 198 ? 17.777 -2.953 -10.649 1.00 97.75 198 TYR A O 1
ATOM 1667 N N . ASP A 1 199 ? 17.145 -2.595 -12.776 1.00 96.50 199 ASP A N 1
ATOM 1668 C CA . ASP A 1 199 ? 17.866 -1.336 -12.956 1.00 96.50 199 ASP A CA 1
ATOM 1669 C C . ASP A 1 199 ? 17.332 -0.268 -12.005 1.00 96.50 199 ASP A C 1
ATOM 1671 O O . ASP A 1 199 ? 18.109 0.332 -11.265 1.00 96.50 199 ASP A O 1
ATOM 1675 N N . GLN A 1 200 ? 16.010 -0.105 -11.930 1.00 95.31 200 GLN A N 1
ATOM 1676 C CA . GLN A 1 200 ? 15.376 0.792 -10.970 1.00 95.31 200 GLN A CA 1
ATOM 1677 C C . GLN A 1 200 ? 15.717 0.401 -9.521 1.00 95.31 200 GLN A C 1
ATOM 1679 O O . GLN A 1 200 ? 16.142 1.259 -8.750 1.00 95.31 200 GLN A O 1
ATOM 1684 N N . ALA A 1 201 ? 15.607 -0.881 -9.155 1.00 95.94 201 ALA A N 1
ATOM 1685 C CA . ALA A 1 201 ? 15.939 -1.353 -7.809 1.00 95.94 201 ALA A CA 1
ATOM 1686 C C . ALA A 1 201 ? 17.398 -1.066 -7.421 1.00 95.94 201 ALA A C 1
ATOM 1688 O O . ALA A 1 201 ? 17.657 -0.566 -6.328 1.00 95.94 201 ALA A O 1
ATOM 1689 N N . GLN A 1 202 ? 18.350 -1.360 -8.310 1.00 95.62 202 GLN A N 1
ATOM 1690 C CA . GLN A 1 202 ? 19.778 -1.170 -8.053 1.00 95.62 202 GLN A CA 1
ATOM 1691 C C . GLN A 1 202 ? 20.170 0.314 -8.022 1.00 95.62 202 GLN A C 1
ATOM 1693 O O . GLN A 1 202 ? 21.071 0.678 -7.272 1.00 95.62 202 GLN A O 1
ATOM 1698 N N . THR A 1 203 ? 19.484 1.186 -8.771 1.00 91.75 203 THR A N 1
ATOM 1699 C CA . THR A 1 203 ? 19.670 2.643 -8.657 1.00 91.75 203 THR A CA 1
ATOM 1700 C C . THR A 1 203 ? 19.360 3.147 -7.246 1.00 91.75 203 THR A C 1
ATOM 1702 O O . THR A 1 203 ? 20.109 3.962 -6.715 1.00 91.75 203 THR A O 1
ATOM 1705 N N . HIS A 1 204 ? 18.287 2.646 -6.627 1.00 88.06 204 HIS A N 1
ATOM 1706 C CA . HIS A 1 204 ? 17.858 3.059 -5.283 1.00 88.06 204 HIS A CA 1
ATOM 1707 C C . HIS A 1 204 ? 18.534 2.279 -4.152 1.00 88.06 204 HIS A C 1
ATOM 1709 O O . HIS A 1 204 ? 18.569 2.742 -3.014 1.00 88.06 204 HIS A O 1
ATOM 1715 N N . PHE A 1 205 ? 19.099 1.108 -4.445 1.00 89.50 205 PHE A N 1
ATOM 1716 C CA . PHE A 1 205 ? 19.837 0.303 -3.475 1.00 89.50 205 PHE A CA 1
ATOM 1717 C C . PHE A 1 205 ? 21.134 -0.274 -4.074 1.00 89.50 205 PHE A C 1
ATOM 1719 O O . PHE A 1 205 ? 21.226 -1.479 -4.330 1.00 89.50 205 PHE A O 1
ATOM 1726 N N . PRO A 1 206 ? 22.174 0.564 -4.271 1.00 88.62 206 PRO A N 1
ATOM 1727 C CA . PRO A 1 206 ? 23.389 0.175 -4.997 1.00 88.62 206 PRO A CA 1
ATOM 1728 C C . PRO A 1 206 ? 24.228 -0.912 -4.318 1.00 88.62 206 PRO A C 1
ATOM 1730 O O . PRO A 1 206 ? 25.062 -1.543 -4.961 1.00 88.62 206 PRO A O 1
ATOM 1733 N N . SER A 1 207 ? 24.028 -1.141 -3.017 1.00 90.88 207 SER A N 1
ATOM 1734 C CA . SER A 1 207 ? 24.740 -2.174 -2.256 1.00 90.88 207 SER A CA 1
ATOM 1735 C C . SER A 1 207 ? 24.348 -3.600 -2.656 1.00 90.88 207 SER A C 1
ATOM 1737 O O . SER A 1 207 ? 25.077 -4.538 -2.328 1.00 90.88 207 SER A O 1
ATOM 1739 N N . ARG A 1 208 ? 23.224 -3.779 -3.366 1.00 89.50 208 ARG A N 1
ATOM 1740 C CA . ARG A 1 208 ? 22.766 -5.075 -3.873 1.00 89.50 208 ARG A CA 1
ATOM 1741 C C . ARG A 1 208 ? 22.787 -5.080 -5.407 1.00 89.50 208 ARG A C 1
ATOM 1743 O O . ARG A 1 208 ? 21.959 -4.403 -6.018 1.00 89.50 208 ARG A O 1
ATOM 1750 N N . PRO A 1 209 ? 23.665 -5.869 -6.048 1.00 94.44 209 PRO A N 1
ATOM 1751 C CA . PRO A 1 209 ? 23.871 -5.837 -7.496 1.00 94.44 209 PRO A CA 1
ATOM 1752 C C . PRO A 1 209 ? 22.807 -6.644 -8.269 1.00 94.44 209 PRO A C 1
ATOM 1754 O O . PRO A 1 209 ? 23.129 -7.469 -9.117 1.00 94.44 209 PRO A O 1
ATOM 1757 N N . VAL A 1 210 ? 21.515 -6.445 -7.978 1.00 95.69 210 VAL A N 1
ATOM 1758 C CA . VAL A 1 210 ? 20.419 -7.288 -8.507 1.00 95.69 210 VAL A CA 1
ATOM 1759 C C . VAL A 1 210 ? 20.282 -7.273 -10.030 1.00 95.69 210 VAL A C 1
ATOM 1761 O O . VAL A 1 210 ? 19.876 -8.280 -10.613 1.00 95.69 210 VAL A O 1
ATOM 1764 N N . ARG A 1 211 ? 20.611 -6.156 -10.685 1.00 96.25 211 ARG A N 1
ATOM 1765 C CA . ARG A 1 211 ? 20.608 -6.039 -12.150 1.00 96.25 211 ARG A CA 1
ATOM 1766 C C . ARG A 1 211 ? 21.772 -6.813 -12.748 1.00 96.25 211 ARG A C 1
ATOM 1768 O O . ARG A 1 211 ? 21.598 -7.498 -13.752 1.00 96.25 211 ARG A O 1
ATOM 1775 N N . ASP A 1 212 ? 22.940 -6.722 -12.123 1.00 93.69 212 ASP A N 1
ATOM 1776 C CA . ASP A 1 212 ? 24.135 -7.422 -12.586 1.00 93.69 212 ASP A CA 1
ATOM 1777 C C . ASP A 1 212 ? 23.978 -8.942 -12.366 1.00 93.69 212 ASP A C 1
ATOM 1779 O O . ASP A 1 212 ? 24.219 -9.721 -13.284 1.00 93.69 212 ASP A O 1
ATOM 1783 N N . GLU A 1 213 ? 23.408 -9.364 -11.230 1.00 94.62 213 GLU A N 1
ATOM 1784 C CA . GLU A 1 213 ? 22.995 -10.755 -10.978 1.00 94.62 213 GLU A CA 1
ATOM 1785 C C . GLU A 1 213 ? 21.981 -11.259 -12.021 1.00 94.62 213 GLU A C 1
ATOM 1787 O O . GLU A 1 213 ? 22.018 -12.421 -12.425 1.00 94.62 213 GLU A O 1
ATOM 1792 N N . TYR A 1 214 ? 21.026 -10.419 -12.439 1.00 94.94 214 TYR A N 1
ATOM 1793 C CA . TYR A 1 214 ? 20.064 -10.783 -13.484 1.00 94.94 214 TYR A CA 1
ATOM 1794 C C . TYR A 1 214 ? 20.740 -10.957 -14.844 1.00 94.94 214 TYR A C 1
ATOM 1796 O O . TYR A 1 214 ? 20.458 -11.928 -15.548 1.00 94.94 214 TYR A O 1
ATOM 1804 N N . ARG A 1 215 ? 21.682 -10.073 -15.182 1.00 93.00 215 ARG A N 1
ATOM 1805 C CA . ARG A 1 215 ? 22.494 -10.195 -16.394 1.00 93.00 215 ARG A CA 1
ATOM 1806 C C . ARG A 1 215 ? 23.217 -11.536 -16.453 1.00 93.00 215 ARG A C 1
ATOM 1808 O O . ARG A 1 215 ? 23.109 -12.233 -17.455 1.00 93.00 215 ARG A O 1
ATOM 1815 N N . GLU A 1 216 ? 23.889 -11.916 -15.369 1.00 91.50 216 GLU A N 1
ATOM 1816 C CA . GLU A 1 216 ? 24.603 -13.193 -15.277 1.00 91.50 216 GLU A CA 1
ATOM 1817 C C . GLU A 1 216 ? 23.662 -14.391 -15.467 1.00 91.50 216 GLU A C 1
ATOM 1819 O O . GLU A 1 216 ? 24.001 -15.336 -16.180 1.00 91.50 216 GLU A O 1
ATOM 1824 N N . ARG A 1 217 ? 22.450 -14.346 -14.890 1.00 90.69 217 ARG A N 1
ATOM 1825 C CA . ARG A 1 217 ? 21.431 -15.390 -15.106 1.00 90.69 217 ARG A CA 1
ATOM 1826 C C . ARG A 1 217 ? 20.987 -15.474 -16.565 1.00 90.69 217 ARG A C 1
ATOM 1828 O O . ARG A 1 217 ? 20.825 -16.582 -17.075 1.00 90.69 217 ARG A O 1
ATOM 1835 N N . MET A 1 218 ? 20.789 -14.336 -17.229 1.00 89.62 218 MET A N 1
ATOM 1836 C CA . MET A 1 218 ? 20.399 -14.291 -18.642 1.00 89.62 218 MET A CA 1
ATOM 1837 C C . MET A 1 218 ? 21.506 -14.815 -19.557 1.00 89.62 218 MET A C 1
ATOM 1839 O O . MET A 1 218 ? 21.221 -15.610 -20.453 1.00 89.62 218 MET A O 1
ATOM 1843 N N . ASP A 1 219 ? 22.757 -14.434 -19.294 1.00 86.56 219 ASP A N 1
ATOM 1844 C CA . ASP A 1 219 ? 23.923 -14.924 -20.031 1.00 86.56 219 ASP A CA 1
ATOM 1845 C C . ASP A 1 219 ? 24.077 -16.447 -19.856 1.00 86.56 219 ASP A C 1
ATOM 1847 O O . ASP A 1 219 ? 24.236 -17.166 -20.841 1.00 86.56 219 ASP A O 1
ATOM 1851 N N . ALA A 1 220 ? 23.927 -16.964 -18.630 1.00 85.31 220 ALA A N 1
ATOM 1852 C CA . ALA A 1 220 ? 24.005 -18.399 -18.344 1.00 85.31 220 ALA A CA 1
ATOM 1853 C C . ALA A 1 220 ? 22.840 -19.212 -18.939 1.00 85.31 220 ALA A C 1
ATOM 1855 O O . ALA A 1 220 ? 23.036 -20.345 -19.375 1.00 85.31 220 ALA A O 1
ATOM 1856 N N . ARG A 1 221 ? 21.618 -18.660 -18.964 1.00 80.31 221 ARG A N 1
ATOM 1857 C CA . ARG A 1 221 ? 20.431 -19.336 -19.521 1.00 80.31 221 ARG A CA 1
ATOM 1858 C C . ARG A 1 221 ? 20.521 -19.514 -21.037 1.00 80.31 221 ARG A C 1
ATOM 1860 O O . ARG A 1 221 ? 19.955 -20.465 -21.569 1.00 80.31 221 ARG A O 1
ATOM 1867 N N . LEU A 1 222 ? 21.197 -18.593 -21.718 1.00 68.56 222 LEU A N 1
ATOM 1868 C CA . LEU A 1 222 ? 21.295 -18.553 -23.177 1.00 68.56 222 LEU A CA 1
ATOM 1869 C C . LEU A 1 222 ? 22.612 -19.133 -23.704 1.00 68.56 222 LEU A C 1
ATOM 1871 O O . LEU A 1 222 ? 22.839 -19.140 -24.917 1.00 68.56 222 LEU A O 1
ATOM 1875 N N . ASP A 1 223 ? 23.451 -19.667 -22.815 1.00 58.94 223 ASP A N 1
ATOM 1876 C CA . ASP A 1 223 ? 24.675 -20.372 -23.171 1.00 58.94 223 ASP A CA 1
ATOM 1877 C C . ASP A 1 223 ? 24.316 -21.722 -23.828 1.00 58.94 223 ASP A C 1
ATOM 1879 O O . ASP A 1 223 ? 24.031 -22.724 -23.174 1.00 58.94 223 ASP A O 1
ATOM 1883 N N . GLY A 1 224 ? 24.218 -21.717 -25.162 1.00 61.56 224 GLY A N 1
ATOM 1884 C CA . GLY A 1 224 ? 23.816 -22.869 -25.981 1.00 61.56 224 GLY A CA 1
ATOM 1885 C C . GLY A 1 224 ? 22.792 -22.557 -27.079 1.00 61.56 224 GLY A C 1
ATOM 1886 O O . GLY A 1 224 ? 22.707 -23.299 -28.062 1.00 61.56 224 GLY A O 1
ATOM 1887 N N . GLU A 1 225 ? 22.067 -21.438 -26.984 1.00 58.84 225 GLU A N 1
ATOM 1888 C CA . GLU A 1 225 ? 21.160 -20.958 -28.033 1.00 58.84 225 GLU A CA 1
ATOM 1889 C C . GLU A 1 225 ? 21.811 -19.835 -28.858 1.00 58.84 225 GLU A C 1
ATOM 1891 O O . GLU A 1 225 ? 22.531 -18.982 -28.352 1.00 58.84 225 GLU A O 1
ATOM 1896 N N . ARG A 1 226 ? 21.562 -19.796 -30.175 1.00 53.38 226 ARG A N 1
ATOM 1897 C CA . ARG A 1 226 ? 22.204 -18.840 -31.110 1.00 53.38 226 ARG A CA 1
ATOM 1898 C C . ARG A 1 226 ? 21.834 -17.358 -30.889 1.00 53.38 226 ARG A C 1
ATOM 1900 O O . ARG A 1 226 ? 22.259 -16.519 -31.684 1.00 53.38 226 ARG A O 1
ATOM 1907 N N . LYS A 1 227 ? 21.037 -17.014 -29.875 1.00 60.62 227 LYS A N 1
ATOM 1908 C CA . LYS A 1 227 ? 20.606 -15.638 -29.588 1.00 60.62 227 LYS A CA 1
ATOM 1909 C C . LYS A 1 227 ? 20.861 -15.292 -28.121 1.00 60.62 227 LYS A C 1
ATOM 1911 O O . LYS A 1 227 ? 20.083 -15.653 -27.252 1.00 60.62 227 LYS A O 1
ATOM 1916 N N . SER A 1 228 ? 21.934 -14.543 -27.887 1.00 71.75 228 SER A N 1
ATOM 1917 C CA . SER A 1 228 ? 22.176 -13.835 -26.627 1.00 71.75 228 SER A CA 1
ATOM 1918 C C . SER A 1 228 ? 21.130 -12.724 -26.467 1.00 71.75 228 SER A C 1
ATOM 1920 O O . SER A 1 228 ? 20.880 -11.960 -27.408 1.00 71.75 228 SER A O 1
ATOM 1922 N N . TRP A 1 229 ? 20.482 -12.675 -25.300 1.00 84.50 229 TRP A N 1
ATOM 1923 C CA . TRP A 1 229 ? 19.593 -11.582 -24.915 1.00 84.50 229 TRP A CA 1
ATOM 1924 C C . TRP A 1 229 ? 20.400 -10.285 -24.829 1.00 84.50 229 TRP A C 1
ATOM 1926 O O . TRP A 1 229 ? 21.584 -10.291 -24.493 1.00 84.50 229 TRP A O 1
ATOM 1936 N N . LYS A 1 230 ? 19.766 -9.166 -25.178 1.00 88.62 230 LYS A N 1
ATOM 1937 C CA . LYS A 1 230 ? 20.409 -7.854 -25.208 1.00 88.62 230 LYS A CA 1
ATOM 1938 C C . LYS A 1 230 ? 19.728 -6.936 -24.217 1.00 88.62 230 LYS A C 1
ATOM 1940 O O . LYS A 1 230 ? 18.515 -6.970 -24.076 1.00 88.62 230 LYS A O 1
ATOM 1945 N N . ILE A 1 231 ? 20.534 -6.074 -23.610 1.00 91.19 231 ILE A N 1
ATOM 1946 C CA . ILE A 1 231 ? 20.047 -4.976 -22.780 1.00 91.19 231 ILE A CA 1
ATOM 1947 C C . ILE A 1 231 ? 19.042 -4.140 -23.600 1.00 91.19 231 ILE A C 1
ATOM 1949 O O . ILE A 1 231 ? 19.348 -3.843 -24.763 1.00 91.19 231 ILE A O 1
ATOM 1953 N N . PRO A 1 232 ? 17.892 -3.750 -23.015 1.00 92.94 232 PRO A N 1
ATOM 1954 C CA . PRO A 1 232 ? 16.905 -2.903 -23.673 1.00 92.94 232 PRO A CA 1
ATOM 1955 C C . PRO A 1 232 ? 17.523 -1.602 -24.181 1.00 92.94 232 PRO A C 1
ATOM 1957 O O . PRO A 1 232 ? 18.387 -1.009 -23.525 1.00 92.94 232 PRO A O 1
ATOM 1960 N N . ASP A 1 233 ? 17.078 -1.157 -25.352 1.00 93.44 233 ASP A N 1
ATOM 1961 C CA . ASP A 1 233 ? 17.546 0.092 -25.941 1.00 93.44 233 ASP A CA 1
ATOM 1962 C C . ASP A 1 233 ? 16.988 1.331 -25.220 1.00 93.44 233 ASP A C 1
ATOM 1964 O O . ASP A 1 233 ? 16.157 1.253 -24.310 1.00 93.44 233 ASP A O 1
ATOM 1968 N N . ILE A 1 234 ? 17.486 2.500 -25.628 1.00 92.19 234 ILE A N 1
ATOM 1969 C CA . ILE A 1 234 ? 17.088 3.794 -25.064 1.00 92.19 234 ILE A CA 1
ATOM 1970 C C . ILE A 1 234 ? 15.575 4.006 -25.207 1.00 92.19 234 ILE A C 1
ATOM 1972 O O . ILE A 1 234 ? 14.930 4.343 -24.218 1.00 92.19 234 ILE A O 1
ATOM 1976 N N . SER A 1 235 ? 14.993 3.707 -26.374 1.00 91.69 235 SER A N 1
ATOM 1977 C CA . SER A 1 235 ? 13.549 3.855 -26.606 1.00 91.69 235 SER A CA 1
ATOM 1978 C C . SER A 1 235 ? 12.701 2.994 -25.671 1.00 91.69 235 SER A C 1
ATOM 1980 O O . SER A 1 235 ? 11.680 3.449 -25.161 1.00 91.69 235 SER A O 1
ATOM 1982 N N . THR A 1 236 ? 13.126 1.763 -25.386 1.00 93.12 236 THR A N 1
ATOM 1983 C CA . THR A 1 236 ? 12.414 0.872 -24.460 1.00 93.12 236 THR A CA 1
ATOM 1984 C C . THR A 1 236 ? 12.460 1.422 -23.035 1.00 93.12 236 THR A C 1
ATOM 1986 O O . THR A 1 236 ? 11.453 1.396 -22.323 1.00 93.12 236 THR A O 1
ATOM 1989 N N . ARG A 1 237 ? 13.608 1.980 -22.623 1.00 94.81 237 ARG A N 1
ATOM 1990 C CA . ARG A 1 237 ? 13.741 2.649 -21.322 1.00 94.81 237 ARG A CA 1
ATOM 1991 C C . ARG A 1 237 ? 12.882 3.914 -21.244 1.00 94.81 237 ARG A C 1
ATOM 1993 O O . ARG A 1 237 ? 12.253 4.132 -20.214 1.00 94.81 237 ARG A O 1
ATOM 2000 N N . GLU A 1 238 ? 12.814 4.712 -22.305 1.00 92.50 238 GLU A N 1
ATOM 2001 C CA . GLU A 1 238 ? 11.949 5.896 -22.362 1.00 92.50 238 GLU A CA 1
ATOM 2002 C C . GLU A 1 238 ? 10.472 5.525 -22.210 1.00 92.50 238 GLU A C 1
ATOM 2004 O O . GLU A 1 238 ? 9.802 6.090 -21.351 1.00 92.50 238 GLU A O 1
ATOM 2009 N N . ILE A 1 239 ? 9.982 4.521 -22.949 1.00 93.38 239 ILE A N 1
ATOM 2010 C CA . ILE A 1 239 ? 8.592 4.037 -22.843 1.00 93.38 239 ILE A CA 1
ATOM 2011 C C . ILE A 1 239 ? 8.272 3.597 -21.411 1.00 93.38 239 ILE A C 1
ATOM 2013 O O . ILE A 1 239 ? 7.206 3.916 -20.875 1.00 93.38 239 ILE A O 1
ATOM 2017 N N . PHE A 1 240 ? 9.190 2.863 -20.781 1.00 94.50 240 PHE A N 1
ATOM 2018 C CA . PHE A 1 240 ? 9.042 2.447 -19.392 1.00 94.50 240 PHE A CA 1
ATOM 2019 C C . PHE A 1 240 ? 8.969 3.649 -18.448 1.00 94.50 240 PHE A C 1
ATOM 2021 O O . PHE A 1 240 ? 8.041 3.731 -17.645 1.00 94.50 240 PHE A O 1
ATOM 2028 N N . LEU A 1 241 ? 9.894 4.604 -18.564 1.00 95.12 241 LEU A N 1
ATOM 2029 C CA . LEU A 1 241 ? 9.934 5.780 -17.694 1.00 95.12 241 LEU A CA 1
ATOM 2030 C C . LEU A 1 241 ? 8.718 6.689 -17.895 1.00 95.12 241 LEU A C 1
ATOM 2032 O O . LEU A 1 241 ? 8.155 7.128 -16.901 1.00 95.12 241 LEU A O 1
ATOM 2036 N N . THR A 1 242 ? 8.241 6.884 -19.127 1.00 94.38 242 THR A N 1
ATOM 2037 C CA . THR A 1 242 ? 6.990 7.611 -19.409 1.00 94.38 242 THR A CA 1
ATOM 2038 C C . THR A 1 242 ? 5.784 6.932 -18.761 1.00 94.38 242 THR A C 1
ATOM 2040 O O . THR A 1 242 ? 4.928 7.596 -18.178 1.00 94.38 242 THR A O 1
ATOM 2043 N N . ARG A 1 243 ? 5.708 5.595 -18.809 1.00 94.62 243 ARG A N 1
ATOM 2044 C CA . ARG A 1 243 ? 4.641 4.856 -18.119 1.00 94.62 243 ARG A CA 1
ATOM 2045 C C . ARG A 1 243 ? 4.721 5.059 -16.605 1.00 94.62 243 ARG A C 1
ATOM 2047 O O . ARG A 1 2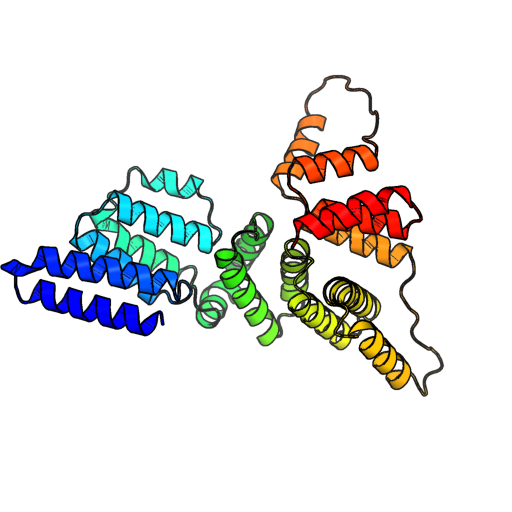43 ? 3.694 5.254 -15.964 1.00 94.62 243 ARG A O 1
ATOM 2054 N N . MET A 1 244 ? 5.923 4.993 -16.037 1.00 94.44 244 MET A N 1
ATOM 2055 C CA . MET A 1 244 ? 6.127 5.167 -14.599 1.00 94.44 244 MET A CA 1
ATOM 2056 C C . MET A 1 244 ? 5.841 6.597 -14.133 1.00 94.44 244 MET A C 1
ATOM 2058 O O . MET A 1 244 ? 5.221 6.767 -13.089 1.00 94.44 244 MET A O 1
ATOM 2062 N N . GLU A 1 245 ? 6.221 7.595 -14.929 1.00 93.62 245 GLU A N 1
ATOM 2063 C CA . GLU A 1 245 ? 5.871 9.006 -14.754 1.00 93.62 245 GLU A CA 1
ATOM 2064 C C . GLU A 1 245 ? 4.349 9.170 -14.683 1.00 93.62 245 GLU A C 1
ATOM 2066 O O . GLU A 1 245 ? 3.836 9.632 -13.670 1.00 93.62 245 GLU A O 1
ATOM 2071 N N . SER A 1 246 ? 3.617 8.671 -15.685 1.00 90.75 246 SER A N 1
ATOM 2072 C CA . SER A 1 246 ? 2.150 8.744 -15.724 1.00 90.75 246 SER A CA 1
ATOM 2073 C C . SER A 1 246 ? 1.473 8.067 -14.525 1.00 90.75 246 SER A C 1
ATOM 2075 O O . SER A 1 246 ? 0.477 8.573 -14.017 1.00 90.75 246 SER A O 1
ATOM 2077 N N . LEU A 1 247 ? 2.006 6.938 -14.047 1.00 89.19 247 LEU A N 1
ATOM 2078 C CA . LEU A 1 247 ? 1.487 6.243 -12.860 1.00 89.19 247 LEU A CA 1
ATOM 2079 C C . LEU A 1 247 ? 1.833 6.952 -11.540 1.00 89.19 247 LEU A C 1
ATOM 2081 O O . LEU A 1 247 ? 1.174 6.716 -10.521 1.00 89.19 247 LEU A O 1
ATOM 2085 N N . ALA A 1 248 ? 2.889 7.764 -11.539 1.00 89.56 248 ALA A N 1
ATOM 2086 C CA . ALA A 1 248 ? 3.316 8.555 -10.395 1.00 89.56 248 ALA A CA 1
ATOM 2087 C C . ALA A 1 248 ? 2.554 9.889 -10.302 1.00 89.56 248 ALA A C 1
ATOM 2089 O O . ALA A 1 248 ? 2.367 10.393 -9.194 1.00 89.56 248 ALA A O 1
ATOM 2090 N N . THR A 1 249 ? 2.084 10.432 -11.428 1.00 86.56 249 THR A N 1
ATOM 2091 C CA . THR A 1 249 ? 1.297 11.670 -11.472 1.00 86.56 249 THR A CA 1
ATOM 2092 C C . THR A 1 249 ? -0.072 11.484 -10.797 1.00 86.56 249 THR A C 1
ATOM 2094 O O . THR A 1 249 ? -0.801 10.543 -11.132 1.00 86.56 249 THR A O 1
ATOM 2097 N N . PRO A 1 250 ? -0.454 12.353 -9.844 1.00 77.50 250 PRO A N 1
ATOM 2098 C CA . PRO A 1 250 ? -1.790 12.347 -9.251 1.00 77.50 250 PRO A CA 1
ATOM 2099 C C . PRO A 1 250 ? -2.899 12.581 -10.292 1.00 77.50 250 PRO A C 1
ATOM 2101 O O . PRO A 1 250 ? -2.744 13.379 -11.213 1.00 77.50 250 PRO A O 1
ATOM 2104 N N . GLU A 1 251 ? -4.065 11.944 -10.128 1.00 69.88 251 GLU A N 1
ATOM 2105 C CA . GLU A 1 251 ? -5.199 12.152 -11.051 1.00 69.88 251 GLU A CA 1
ATOM 2106 C C . GLU A 1 251 ? -5.725 13.597 -11.045 1.00 69.88 251 GLU A C 1
ATOM 2108 O O . GLU A 1 251 ? -6.167 14.081 -12.085 1.00 69.88 251 GLU A O 1
ATOM 2113 N N . SER A 1 252 ? -5.636 14.306 -9.913 1.00 64.19 252 SER A N 1
ATOM 2114 C CA . SER A 1 252 ? -6.007 15.726 -9.814 1.00 64.19 252 SER A CA 1
ATOM 2115 C C . SER A 1 252 ? -5.239 16.596 -10.809 1.00 64.19 252 SER A C 1
ATOM 2117 O O . SER A 1 252 ? -5.791 17.533 -11.374 1.00 64.19 252 SER A O 1
ATOM 2119 N N . SER A 1 253 ? -3.981 16.251 -11.068 1.00 61.88 253 SER A N 1
ATOM 2120 C CA . SER A 1 253 ? -3.096 16.995 -11.962 1.00 61.88 253 SER A CA 1
ATOM 2121 C C . SER A 1 253 ? -3.414 16.716 -13.433 1.00 61.88 253 SER A C 1
ATOM 2123 O O . SER A 1 253 ? -3.261 17.595 -14.277 1.00 61.88 253 SER A O 1
ATOM 2125 N N . ASN A 1 254 ? -3.950 15.527 -13.740 1.00 55.75 254 ASN A N 1
ATOM 2126 C CA . ASN A 1 254 ? -4.464 15.199 -15.074 1.00 55.75 254 ASN A CA 1
ATOM 2127 C C . ASN A 1 254 ? -5.810 15.884 -15.375 1.00 55.75 254 ASN A C 1
ATOM 2129 O O . ASN A 1 254 ? -6.079 16.193 -16.531 1.00 55.75 254 ASN A O 1
ATOM 2133 N N . GLN A 1 255 ? -6.654 16.128 -14.364 1.00 47.53 255 GLN A N 1
ATOM 2134 C CA . GLN A 1 255 ? -7.924 16.849 -14.544 1.00 47.53 255 GLN A CA 1
ATOM 2135 C C . GLN A 1 255 ? -7.708 18.336 -14.834 1.00 47.53 255 GLN A C 1
ATOM 2137 O O . GLN A 1 255 ? -8.349 18.866 -15.732 1.00 47.53 255 GLN A O 1
ATOM 2142 N N . ILE A 1 256 ? -6.749 18.979 -14.158 1.00 47.69 256 ILE A N 1
ATOM 2143 C CA . ILE A 1 256 ? -6.382 20.380 -14.425 1.00 47.69 256 ILE A CA 1
ATOM 2144 C C . ILE A 1 256 ? -5.910 20.556 -15.879 1.00 47.69 256 ILE A C 1
ATOM 2146 O O . ILE A 1 256 ? -6.271 21.535 -16.522 1.00 47.69 256 ILE A O 1
ATOM 2150 N N . ALA A 1 257 ? -5.160 19.594 -16.427 1.00 43.31 257 ALA A N 1
ATOM 2151 C CA . ALA A 1 257 ? -4.722 19.640 -17.823 1.00 43.31 257 ALA A CA 1
ATOM 2152 C C . ALA A 1 257 ? -5.888 19.564 -18.831 1.00 43.31 257 ALA A C 1
ATOM 2154 O O . ALA A 1 257 ? -5.821 20.203 -19.874 1.00 43.31 257 ALA A O 1
ATOM 2155 N N . LEU A 1 258 ? -6.955 18.823 -18.508 1.00 34.94 258 LEU A N 1
ATOM 2156 C CA . LEU A 1 258 ? -8.149 18.687 -19.352 1.00 34.94 258 LEU A CA 1
ATOM 2157 C C . LEU A 1 258 ? -9.118 19.874 -19.203 1.00 34.94 258 LEU A C 1
ATOM 2159 O O . LEU A 1 258 ? -9.735 20.279 -20.179 1.00 34.94 258 LEU A O 1
ATOM 2163 N N . GLU A 1 259 ? -9.242 20.465 -18.011 1.00 33.16 259 GLU A N 1
ATOM 2164 C CA . GLU A 1 259 ? -10.099 21.644 -17.784 1.00 33.16 259 GLU A CA 1
ATOM 2165 C C . GLU A 1 259 ? -9.542 22.921 -18.434 1.00 33.16 259 GLU A C 1
ATOM 2167 O O . GLU A 1 259 ? -10.312 23.796 -18.824 1.00 33.16 259 GLU A O 1
ATOM 2172 N N . ILE A 1 260 ? -8.218 23.024 -18.597 1.00 44.97 260 ILE A N 1
ATOM 2173 C CA . ILE A 1 260 ? -7.576 24.133 -19.322 1.00 44.97 260 ILE A CA 1
ATOM 2174 C C . ILE A 1 260 ? -7.850 24.052 -20.838 1.00 44.97 260 ILE A C 1
ATOM 2176 O O . ILE A 1 260 ? -7.838 25.084 -21.503 1.00 44.97 260 ILE A O 1
ATOM 2180 N N . GLU A 1 261 ? -8.131 22.865 -21.391 1.00 35.16 261 GLU A N 1
ATOM 2181 C CA . GLU A 1 261 ? -8.487 22.698 -22.812 1.00 35.16 261 GLU A CA 1
ATOM 2182 C C . GLU A 1 261 ? -9.944 23.096 -23.132 1.00 35.16 261 GLU A C 1
ATOM 2184 O O . GLU A 1 261 ? -10.236 23.410 -24.284 1.00 35.16 261 GLU A O 1
ATOM 2189 N N . ASP A 1 262 ? -10.849 23.116 -22.142 1.00 32.31 262 ASP A N 1
ATOM 2190 C CA . ASP A 1 262 ? -12.289 23.392 -22.331 1.00 32.31 262 ASP A CA 1
ATOM 2191 C C . ASP A 1 262 ? -12.680 24.880 -22.152 1.00 32.31 262 ASP A C 1
ATOM 2193 O O . ASP A 1 262 ? -13.807 25.263 -22.485 1.00 32.31 262 ASP A O 1
ATOM 2197 N N . ASP A 1 263 ? -11.785 25.740 -21.644 1.00 33.97 263 ASP A N 1
ATOM 2198 C CA . ASP A 1 263 ? -12.028 27.187 -21.553 1.00 33.97 263 ASP A CA 1
ATOM 2199 C C . ASP A 1 263 ? -11.486 27.877 -22.816 1.00 33.97 263 ASP A C 1
ATOM 2201 O O . ASP A 1 263 ? -10.277 28.043 -22.975 1.00 33.97 263 ASP A O 1
ATOM 2205 N N . ASP A 1 264 ? -12.403 28.263 -23.715 1.00 35.62 264 ASP A N 1
ATOM 2206 C CA . ASP A 1 264 ? -12.237 28.983 -24.998 1.00 35.62 264 ASP A CA 1
ATOM 2207 C C . ASP A 1 264 ? -11.584 30.387 -24.829 1.00 35.62 264 ASP A C 1
ATOM 2209 O O . ASP A 1 264 ? -12.058 31.424 -25.306 1.00 35.62 264 ASP A O 1
ATOM 2213 N N . THR A 1 265 ? -10.455 30.448 -24.132 1.00 35.91 265 THR A N 1
ATOM 2214 C CA . THR A 1 265 ? -9.489 31.539 -24.189 1.00 35.91 265 THR A CA 1
ATOM 2215 C C . THR A 1 265 ? -8.362 31.099 -25.103 1.00 35.91 265 THR A C 1
ATOM 2217 O O . THR A 1 265 ? -7.751 30.063 -24.876 1.00 35.91 265 THR A O 1
ATOM 2220 N N . GLU A 1 266 ? -8.071 31.897 -26.134 1.00 36.28 266 GLU A N 1
ATOM 2221 C CA . GLU A 1 266 ? -6.848 31.793 -26.939 1.00 36.28 266 GLU A CA 1
ATOM 2222 C C . GLU A 1 266 ? -5.615 31.958 -26.026 1.00 36.28 266 GLU A C 1
ATOM 2224 O O . GLU A 1 266 ? -4.991 33.020 -25.957 1.00 36.28 266 GLU A O 1
ATOM 2229 N N . VAL A 1 267 ? -5.259 30.913 -25.283 1.00 36.75 267 VAL A N 1
ATOM 2230 C CA . VAL A 1 267 ? -3.954 30.776 -24.658 1.00 36.75 267 VAL A CA 1
ATOM 2231 C C . VAL A 1 267 ? -3.062 30.249 -25.765 1.00 36.75 267 VAL A C 1
ATOM 2233 O O . VAL A 1 267 ? -3.285 29.167 -26.299 1.00 36.75 267 VAL A O 1
ATOM 2236 N N . SER A 1 268 ? -2.082 31.050 -26.180 1.00 34.44 268 SER A N 1
ATOM 2237 C CA . SER A 1 268 ? -1.080 30.586 -27.130 1.00 34.44 268 SER A CA 1
ATOM 2238 C C . SER A 1 268 ? -0.503 29.260 -26.631 1.00 34.44 268 SER A C 1
ATOM 2240 O O . SER A 1 268 ? 0.024 29.232 -25.517 1.00 34.44 268 SER A O 1
ATOM 2242 N N . GLU A 1 269 ? -0.572 28.208 -27.449 1.00 39.41 269 GLU A N 1
ATOM 2243 C CA . GLU A 1 269 ? 0.203 26.973 -27.297 1.00 39.41 269 GLU A CA 1
ATOM 2244 C C . GLU A 1 269 ? 1.705 27.313 -27.303 1.00 39.41 269 GLU A C 1
ATOM 2246 O O . GLU A 1 269 ? 2.420 27.161 -28.293 1.00 39.41 269 GLU A O 1
ATOM 2251 N N . VAL A 1 270 ? 2.214 27.830 -26.191 1.00 45.72 270 VAL A N 1
ATOM 2252 C CA . VAL A 1 270 ? 3.627 27.737 -25.856 1.00 45.72 270 VAL A CA 1
ATOM 2253 C C . VAL A 1 270 ? 3.701 26.467 -25.038 1.00 45.72 270 VAL A C 1
ATOM 2255 O O . VAL A 1 270 ? 3.409 26.489 -23.846 1.00 45.72 270 VAL A O 1
ATOM 2258 N N . GLY A 1 271 ? 3.995 25.348 -25.705 1.00 57.88 271 GLY A N 1
ATOM 2259 C CA . GLY A 1 271 ? 4.214 24.078 -25.020 1.00 57.88 271 GLY A CA 1
ATOM 2260 C C . GLY A 1 271 ? 5.161 24.302 -23.844 1.00 57.88 271 GLY A C 1
ATOM 2261 O O . GLY A 1 271 ? 6.261 24.827 -24.036 1.00 57.88 271 GLY A O 1
ATOM 2262 N N . GLU A 1 272 ? 4.695 23.989 -22.632 1.00 81.19 272 GLU A N 1
ATOM 2263 C CA . GLU A 1 272 ? 5.493 24.068 -21.408 1.00 81.19 272 GLU A CA 1
ATOM 2264 C C . GLU A 1 272 ? 6.824 23.350 -21.662 1.00 81.19 272 GLU A C 1
ATOM 2266 O O . GLU A 1 272 ? 6.846 22.210 -22.134 1.00 81.19 272 GLU A O 1
ATOM 2271 N N . SER A 1 273 ? 7.951 24.026 -21.419 1.00 90.50 273 SER A N 1
ATOM 2272 C CA . SER A 1 273 ? 9.246 23.369 -21.588 1.00 90.50 273 SER A CA 1
ATOM 2273 C C . SER A 1 273 ? 9.377 22.243 -20.557 1.00 90.50 273 SER A C 1
ATOM 2275 O O . SER A 1 273 ? 8.936 22.393 -19.419 1.00 90.50 273 SER A O 1
ATOM 2277 N N . GLU A 1 274 ? 10.024 21.126 -20.905 1.00 92.44 274 GLU A N 1
ATOM 2278 C CA . GLU A 1 274 ? 10.229 20.010 -19.958 1.00 92.44 274 GLU A CA 1
ATOM 2279 C C . GLU A 1 274 ? 10.972 20.460 -18.684 1.00 92.44 274 GLU A C 1
ATOM 2281 O O . GLU A 1 274 ? 10.791 19.898 -17.605 1.00 92.44 274 GLU A O 1
ATOM 2286 N N . GLN A 1 275 ? 11.786 21.516 -18.787 1.00 94.00 275 GLN A N 1
ATOM 2287 C CA . GLN A 1 275 ? 12.454 22.119 -17.640 1.00 94.00 275 GLN A CA 1
ATOM 2288 C C . GLN A 1 275 ? 11.474 22.846 -16.711 1.00 94.00 275 GLN A C 1
ATOM 2290 O O . GLN A 1 275 ? 11.603 22.745 -15.492 1.00 94.00 275 GLN A O 1
ATOM 2295 N N . ASP A 1 276 ? 10.514 23.584 -17.265 1.00 92.88 276 ASP A N 1
ATOM 2296 C CA . ASP A 1 276 ? 9.496 24.276 -16.471 1.00 92.88 276 ASP A CA 1
ATOM 2297 C C . ASP A 1 276 ? 8.491 23.284 -15.880 1.00 92.88 276 ASP A C 1
ATOM 2299 O O . ASP A 1 276 ? 8.161 23.396 -14.700 1.00 92.88 276 ASP A O 1
ATOM 2303 N N . ARG A 1 277 ? 8.148 22.231 -16.632 1.00 93.19 277 ARG A N 1
ATOM 2304 C CA . ARG A 1 277 ? 7.354 21.099 -16.146 1.00 93.19 277 ARG A CA 1
ATOM 2305 C C . ARG A 1 277 ? 8.005 20.427 -14.937 1.00 93.19 277 ARG A C 1
ATOM 2307 O O . ARG A 1 277 ? 7.347 20.221 -13.923 1.00 93.19 277 ARG A O 1
ATOM 2314 N N . LEU A 1 278 ? 9.312 20.149 -14.998 1.00 95.19 278 LEU A N 1
ATOM 2315 C CA . LEU A 1 278 ? 10.059 19.589 -13.866 1.00 95.19 278 LEU A CA 1
ATOM 2316 C C . LEU A 1 278 ? 10.054 20.502 -12.636 1.00 95.19 278 LEU A C 1
ATOM 2318 O O . LEU A 1 278 ? 9.868 20.009 -11.525 1.00 95.19 278 LEU A O 1
ATOM 2322 N N . LYS A 1 279 ? 10.247 21.816 -12.812 1.00 94.62 279 LYS A N 1
ATOM 2323 C CA . LYS A 1 279 ? 10.173 22.776 -11.696 1.00 94.62 279 LYS A CA 1
ATOM 2324 C C . LYS A 1 279 ? 8.792 22.753 -11.054 1.00 94.62 279 LYS A C 1
ATOM 2326 O O . LYS A 1 279 ? 8.702 22.580 -9.845 1.00 94.62 279 LYS A O 1
ATOM 2331 N N . ARG A 1 280 ? 7.737 22.854 -11.867 1.00 93.81 280 ARG A N 1
ATOM 2332 C CA . ARG A 1 280 ? 6.352 22.839 -11.397 1.00 93.81 280 ARG A CA 1
ATOM 2333 C C . ARG A 1 280 ? 6.042 21.565 -10.614 1.00 93.81 280 ARG A C 1
ATOM 2335 O O . ARG A 1 280 ? 5.549 21.657 -9.498 1.00 93.81 280 ARG A O 1
ATOM 2342 N N . MET A 1 281 ? 6.402 20.394 -11.145 1.00 93.12 281 MET A N 1
ATOM 2343 C CA . MET A 1 281 ? 6.185 19.114 -10.459 1.00 93.12 281 MET A CA 1
ATOM 2344 C C . MET A 1 281 ? 6.911 19.047 -9.108 1.00 93.12 281 MET A C 1
ATOM 2346 O O . MET A 1 281 ? 6.354 18.544 -8.136 1.00 93.12 281 MET A O 1
ATOM 2350 N N . LEU A 1 282 ? 8.142 19.563 -9.016 1.00 93.12 282 LEU A N 1
ATOM 2351 C CA . LEU A 1 282 ? 8.867 19.629 -7.742 1.00 93.12 282 LEU A CA 1
ATOM 2352 C C . LEU A 1 282 ? 8.221 20.616 -6.760 1.00 93.12 282 LEU A C 1
ATOM 2354 O O . LEU A 1 282 ? 8.080 20.282 -5.584 1.00 93.12 282 LEU A O 1
ATOM 2358 N N . ASP A 1 283 ? 7.794 21.787 -7.234 1.00 91.69 283 ASP A N 1
ATOM 2359 C CA . ASP A 1 283 ? 7.134 22.815 -6.420 1.00 91.69 283 ASP A CA 1
ATOM 2360 C C . ASP A 1 283 ? 5.765 22.342 -5.889 1.00 91.69 283 ASP A C 1
ATOM 2362 O O . ASP A 1 283 ? 5.395 22.639 -4.752 1.00 91.69 283 ASP A O 1
ATOM 2366 N N . GLU A 1 284 ? 5.030 21.556 -6.681 1.00 90.19 284 GLU A N 1
ATOM 2367 C CA . GLU A 1 284 ? 3.746 20.932 -6.323 1.00 90.19 284 GLU A CA 1
ATOM 2368 C C . GLU A 1 284 ? 3.908 19.678 -5.439 1.00 90.19 284 GLU A C 1
ATOM 2370 O O . GLU A 1 284 ? 2.926 19.126 -4.934 1.00 90.19 284 GLU A O 1
ATOM 2375 N N . GLY A 1 285 ? 5.144 19.224 -5.202 1.00 89.50 285 GLY A N 1
ATOM 2376 C CA . GLY A 1 285 ? 5.437 18.040 -4.393 1.00 89.50 285 GLY A CA 1
ATOM 2377 C C . GLY A 1 285 ? 5.177 16.707 -5.109 1.00 89.50 285 GLY A C 1
ATOM 2378 O O . GLY A 1 285 ? 5.065 15.668 -4.453 1.00 89.50 285 GLY A O 1
ATOM 2379 N N . GLU A 1 286 ? 5.102 16.702 -6.442 1.00 91.00 286 GLU A N 1
ATOM 2380 C CA . GLU A 1 286 ? 4.992 15.516 -7.305 1.00 91.00 286 GLU A CA 1
ATOM 2381 C C . GLU A 1 286 ? 6.359 14.852 -7.539 1.00 91.00 286 GLU A C 1
ATOM 2383 O O . GLU A 1 286 ? 6.776 14.559 -8.665 1.00 91.00 286 GLU A O 1
ATOM 2388 N N . ILE A 1 287 ? 7.086 14.610 -6.449 1.00 92.94 287 ILE A N 1
ATOM 2389 C CA . ILE A 1 287 ? 8.509 14.245 -6.473 1.00 92.94 287 ILE A CA 1
ATOM 2390 C C . ILE A 1 287 ? 8.766 12.963 -7.273 1.00 92.94 287 ILE A C 1
ATOM 2392 O O . ILE A 1 287 ? 9.731 12.872 -8.028 1.00 92.94 287 ILE A O 1
ATOM 2396 N N . GLN A 1 288 ? 7.891 11.966 -7.146 1.00 92.62 288 GLN A N 1
ATOM 2397 C CA . GLN A 1 288 ? 8.015 10.686 -7.839 1.00 92.62 288 GLN A CA 1
ATOM 2398 C C . GLN A 1 288 ? 7.873 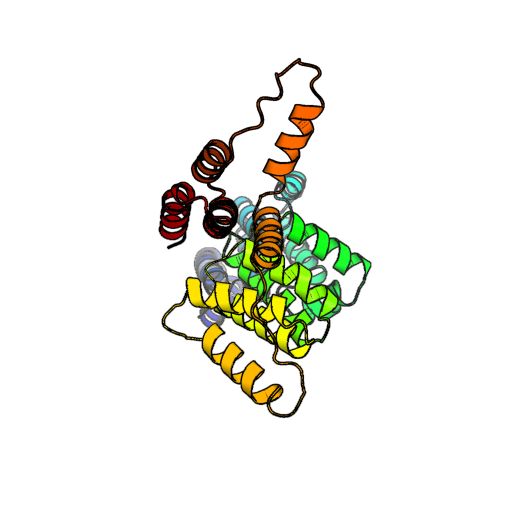10.834 -9.352 1.00 92.62 288 GLN A C 1
ATOM 2400 O O . GLN A 1 288 ? 8.650 10.249 -10.105 1.00 92.62 288 GLN A O 1
ATOM 2405 N N . ALA A 1 289 ? 6.893 11.613 -9.804 1.00 93.50 289 ALA A N 1
ATOM 2406 C CA . ALA A 1 289 ? 6.669 11.832 -11.223 1.00 93.50 289 ALA A CA 1
ATOM 2407 C C . ALA A 1 289 ? 7.809 12.679 -11.815 1.00 93.50 289 ALA A C 1
ATOM 2409 O O . ALA A 1 289 ? 8.353 12.319 -12.862 1.00 93.50 289 ALA A O 1
ATOM 2410 N N . ALA A 1 290 ? 8.264 13.709 -11.087 1.00 95.94 290 ALA A N 1
ATOM 2411 C CA . ALA A 1 290 ? 9.437 14.502 -11.454 1.00 95.94 290 ALA A CA 1
ATOM 2412 C C . ALA A 1 290 ? 10.702 13.635 -11.568 1.00 95.94 290 ALA A C 1
ATOM 2414 O O . ALA A 1 290 ? 11.478 13.794 -12.509 1.00 95.94 290 ALA A O 1
ATOM 2415 N N . LEU A 1 291 ? 10.888 12.666 -10.664 1.00 96.19 291 LEU A N 1
ATOM 2416 C CA . LEU A 1 291 ? 12.006 11.723 -10.710 1.00 96.19 291 LEU A CA 1
ATOM 2417 C C . LEU A 1 291 ? 12.012 10.906 -12.012 1.00 96.19 291 LEU A C 1
ATOM 2419 O O . LEU A 1 291 ? 13.056 10.787 -12.658 1.00 96.19 291 LEU A O 1
ATOM 2423 N N . PHE A 1 292 ? 10.871 10.322 -12.397 1.00 96.56 292 PHE A N 1
ATOM 2424 C CA . PHE A 1 292 ? 10.784 9.524 -13.626 1.00 96.56 292 PHE A CA 1
ATOM 2425 C C . PHE A 1 292 ? 10.976 10.380 -14.877 1.00 96.56 292 PHE A C 1
ATOM 2427 O O . PHE A 1 292 ? 11.705 9.957 -15.779 1.00 96.56 292 PHE A O 1
ATOM 2434 N N . LEU A 1 293 ? 10.406 11.588 -14.898 1.00 96.75 293 LEU A N 1
ATOM 2435 C CA . LEU A 1 293 ? 10.596 12.545 -15.984 1.00 96.75 293 LEU A CA 1
ATOM 2436 C C . LEU A 1 293 ? 12.070 12.952 -16.125 1.00 96.75 293 LEU A C 1
ATOM 2438 O O . LEU A 1 293 ? 12.649 12.837 -17.205 1.00 96.75 293 LEU A O 1
ATOM 2442 N N . ALA A 1 294 ? 12.718 13.348 -15.029 1.00 97.25 294 ALA A N 1
ATOM 2443 C CA . ALA A 1 294 ? 14.124 13.733 -15.043 1.00 97.25 294 ALA A CA 1
ATOM 2444 C C . ALA A 1 294 ? 15.018 12.562 -15.483 1.00 97.25 294 ALA A C 1
ATOM 2446 O O . ALA A 1 294 ? 15.891 12.734 -16.333 1.00 97.25 294 ALA A O 1
ATOM 2447 N N . ARG A 1 295 ? 14.757 11.338 -14.995 1.00 96.62 295 ARG A N 1
ATOM 2448 C CA . ARG A 1 295 ? 15.488 10.131 -15.424 1.00 96.62 295 ARG A CA 1
ATOM 2449 C C . ARG A 1 295 ? 15.290 9.828 -16.913 1.00 96.62 295 ARG A C 1
ATOM 2451 O O . ARG A 1 295 ? 16.230 9.360 -17.561 1.00 96.62 295 ARG A O 1
ATOM 2458 N N . ARG A 1 296 ? 14.091 10.073 -17.458 1.00 96.75 296 ARG A N 1
ATOM 2459 C CA . ARG A 1 296 ? 13.783 9.910 -18.890 1.00 96.75 296 ARG A CA 1
ATOM 2460 C C . ARG A 1 296 ? 14.630 10.861 -19.728 1.00 96.75 296 ARG A C 1
ATOM 2462 O O . ARG A 1 296 ? 15.304 10.405 -20.643 1.00 96.75 296 ARG A O 1
ATOM 2469 N N . LEU A 1 297 ? 14.669 12.135 -19.350 1.00 96.81 297 LEU A N 1
ATOM 2470 C CA . LEU A 1 297 ? 15.440 13.173 -20.039 1.00 96.81 297 LEU A CA 1
ATOM 2471 C C . LEU A 1 297 ? 16.956 12.924 -19.959 1.00 96.81 297 LEU A C 1
ATOM 2473 O O . LEU A 1 297 ? 17.663 13.004 -20.960 1.00 96.81 297 LEU A O 1
ATOM 2477 N N . VAL A 1 298 ? 17.468 12.509 -18.797 1.00 96.31 298 VAL A N 1
ATOM 2478 C CA . VAL A 1 298 ? 18.878 12.097 -18.672 1.00 96.31 298 VAL A CA 1
ATOM 2479 C C . VAL A 1 298 ? 19.184 10.908 -19.590 1.00 96.31 298 VAL A C 1
ATOM 2481 O O . VAL A 1 298 ? 20.224 10.875 -20.246 1.00 96.31 298 VAL A O 1
ATOM 2484 N N . THR A 1 299 ? 18.267 9.940 -19.684 1.00 92.19 299 THR A N 1
ATOM 2485 C CA . THR A 1 299 ? 18.414 8.780 -20.578 1.00 92.19 299 THR A CA 1
ATOM 2486 C C . THR A 1 299 ? 18.460 9.190 -22.055 1.00 92.19 299 THR A C 1
ATOM 2488 O O . THR A 1 299 ? 19.200 8.568 -22.821 1.00 92.19 299 THR A O 1
ATOM 2491 N N . SER A 1 300 ? 17.718 10.230 -22.447 1.00 91.75 300 SER A N 1
ATOM 2492 C CA . SER A 1 300 ? 17.697 10.760 -23.816 1.00 91.75 300 SER A CA 1
ATOM 2493 C C . SER A 1 300 ? 18.883 11.682 -24.142 1.00 91.75 300 SER A C 1
ATOM 2495 O O . SER A 1 300 ? 19.020 12.115 -25.285 1.00 91.75 300 SER A O 1
ATOM 2497 N N . GLY A 1 301 ? 19.766 11.960 -23.173 1.00 93.62 301 GLY A N 1
ATOM 2498 C CA . GLY A 1 301 ? 20.978 12.771 -23.347 1.00 93.62 301 GLY A CA 1
ATOM 2499 C C . GLY A 1 301 ? 20.857 14.232 -22.899 1.00 93.62 301 GLY A C 1
ATOM 2500 O O . GLY A 1 301 ? 21.780 15.013 -23.123 1.00 93.62 301 GLY A O 1
ATOM 2501 N N . GLU A 1 302 ? 19.758 14.613 -22.250 1.00 95.88 302 GLU A N 1
ATOM 2502 C CA . GLU A 1 302 ? 19.537 15.966 -21.733 1.00 95.88 302 GLU A CA 1
ATOM 2503 C C . GLU A 1 302 ? 20.257 16.156 -20.385 1.00 95.88 302 GLU A C 1
ATOM 2505 O O . GLU A 1 302 ? 19.678 15.994 -19.310 1.00 95.88 302 GLU A O 1
ATOM 2510 N N . GLU A 1 303 ? 21.550 16.497 -20.421 1.00 95.31 303 GLU A N 1
ATOM 2511 C CA . GLU A 1 303 ? 22.405 16.587 -19.219 1.00 95.31 303 GLU A CA 1
ATOM 2512 C C . GLU A 1 303 ? 21.887 17.573 -18.156 1.00 95.31 303 GLU A C 1
ATOM 2514 O O . GLU A 1 303 ? 22.095 17.373 -16.958 1.00 95.31 303 GLU A O 1
ATOM 2519 N N . TRP A 1 304 ? 21.169 18.624 -18.568 1.00 96.31 304 TRP A N 1
ATOM 2520 C CA . TRP A 1 304 ? 20.595 19.613 -17.651 1.00 96.31 304 TRP A CA 1
ATOM 2521 C C . TRP A 1 304 ? 19.546 19.009 -16.701 1.00 96.31 304 TRP A C 1
ATOM 2523 O O . TRP A 1 304 ? 19.326 19.553 -15.616 1.00 96.31 304 TRP A O 1
ATOM 2533 N N . ALA A 1 305 ? 18.916 17.889 -17.075 1.00 97.19 305 ALA A N 1
ATOM 2534 C CA . ALA A 1 305 ? 17.911 17.214 -16.259 1.00 97.19 305 ALA A CA 1
ATOM 2535 C C . ALA A 1 305 ? 18.522 16.479 -15.051 1.00 97.19 305 ALA A C 1
ATOM 2537 O O . ALA A 1 305 ? 17.806 16.186 -14.093 1.00 97.19 305 ALA A O 1
ATOM 2538 N N . GLN A 1 306 ? 19.842 16.240 -15.043 1.00 97.38 306 GLN A N 1
ATOM 2539 C CA . GLN A 1 306 ? 20.529 15.556 -13.943 1.00 97.38 306 GLN A CA 1
ATOM 2540 C C . GLN A 1 306 ? 20.354 16.292 -12.608 1.00 97.38 306 G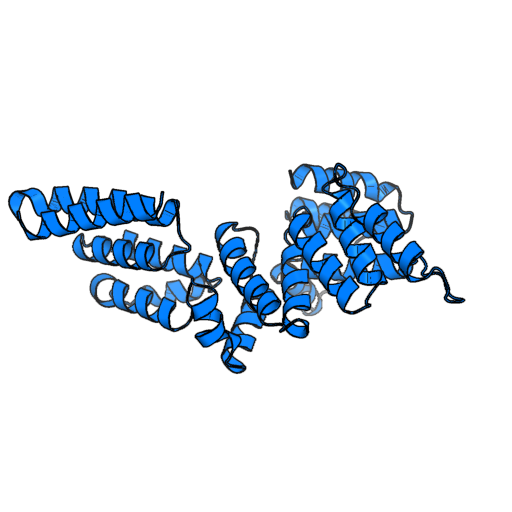LN A C 1
ATOM 2542 O O . GLN A 1 306 ? 20.078 15.661 -11.594 1.00 97.38 306 GLN A O 1
ATOM 2547 N N . ALA A 1 307 ? 20.426 17.626 -12.613 1.00 97.31 307 ALA A N 1
ATOM 2548 C CA . ALA A 1 307 ? 20.241 18.423 -11.400 1.00 97.31 307 ALA A CA 1
ATOM 2549 C C . ALA A 1 307 ? 18.831 18.260 -10.797 1.00 97.31 307 ALA A C 1
ATOM 2551 O O . ALA A 1 307 ? 18.673 18.230 -9.578 1.00 97.31 307 ALA A O 1
ATOM 2552 N N . TYR A 1 308 ? 17.808 18.115 -11.646 1.00 97.44 308 TYR A N 1
ATOM 2553 C CA . TYR A 1 308 ? 16.432 17.860 -11.210 1.00 97.44 308 TYR A CA 1
ATOM 2554 C C . TYR A 1 308 ? 16.262 16.431 -10.694 1.00 97.44 308 TYR A C 1
ATOM 2556 O O . TYR A 1 308 ? 15.590 16.224 -9.686 1.00 97.44 308 TYR A O 1
ATOM 2564 N N . TYR A 1 309 ? 16.905 15.456 -11.345 1.00 96.19 309 TYR A N 1
ATOM 2565 C CA . TYR A 1 309 ? 16.923 14.071 -10.881 1.00 96.19 309 TYR A CA 1
ATOM 2566 C C . TYR A 1 309 ? 17.551 13.955 -9.486 1.00 96.19 309 TYR A C 1
ATOM 2568 O O . TYR A 1 309 ? 16.957 13.346 -8.598 1.00 96.19 309 TYR A O 1
ATOM 2576 N N . ASP A 1 310 ? 18.714 14.576 -9.275 1.00 95.38 310 ASP A N 1
ATOM 2577 C CA . ASP A 1 310 ? 19.410 14.560 -7.985 1.00 95.38 310 ASP A CA 1
ATOM 2578 C C . ASP A 1 310 ? 18.575 15.256 -6.898 1.00 95.38 310 ASP A C 1
ATOM 2580 O O . ASP A 1 310 ? 18.410 14.715 -5.806 1.00 95.38 310 ASP A O 1
ATOM 2584 N N . SER A 1 311 ? 17.951 16.397 -7.220 1.00 95.69 311 SER A N 1
ATOM 2585 C CA . SER A 1 311 ? 17.038 17.084 -6.297 1.00 95.69 311 SER A CA 1
ATOM 2586 C C . SER A 1 311 ? 15.828 16.222 -5.919 1.00 95.69 311 SER A C 1
ATOM 2588 O O . SER A 1 311 ? 15.476 16.137 -4.742 1.00 95.69 311 SER A O 1
ATOM 2590 N N . ALA A 1 312 ? 15.208 15.537 -6.884 1.00 94.56 312 ALA A N 1
ATOM 2591 C CA . ALA A 1 312 ? 14.101 14.624 -6.610 1.00 94.56 312 ALA A CA 1
ATOM 2592 C C . ALA A 1 312 ? 14.546 13.431 -5.743 1.00 94.56 312 ALA A C 1
ATOM 2594 O O . ALA A 1 312 ? 13.817 13.015 -4.844 1.00 94.56 312 ALA A O 1
ATOM 2595 N N . MET A 1 313 ? 15.753 12.898 -5.971 1.00 91.75 313 MET A N 1
ATOM 2596 C CA . MET A 1 313 ? 16.334 11.827 -5.153 1.00 91.75 313 MET A CA 1
ATOM 2597 C C . MET A 1 313 ? 16.562 12.257 -3.702 1.00 91.75 313 MET A C 1
ATOM 2599 O O . MET A 1 313 ? 16.288 11.472 -2.796 1.00 91.75 313 MET A O 1
ATOM 2603 N N . GLU A 1 314 ? 17.043 13.479 -3.469 1.00 92.31 314 GLU A N 1
ATOM 2604 C CA . GLU A 1 314 ? 17.238 14.028 -2.121 1.00 92.31 314 GLU A CA 1
ATOM 2605 C C . GLU A 1 314 ? 15.911 14.196 -1.371 1.00 92.31 314 GLU A C 1
ATOM 2607 O O . GLU A 1 314 ? 15.830 13.875 -0.189 1.00 92.31 314 GLU A O 1
ATOM 2612 N N . GLN A 1 315 ? 14.850 14.629 -2.058 1.00 90.31 315 GLN A N 1
ATOM 2613 C CA . GLN A 1 315 ? 13.524 14.810 -1.456 1.00 90.31 315 GLN A CA 1
ATOM 2614 C C . GLN A 1 315 ? 12.800 13.490 -1.124 1.00 90.31 315 GLN A C 1
ATOM 2616 O O . GLN A 1 315 ? 11.813 13.499 -0.389 1.00 90.31 315 GLN A O 1
ATOM 2621 N N . LEU A 1 316 ? 13.271 12.353 -1.652 1.00 84.19 316 LEU A N 1
ATOM 2622 C CA . LEU A 1 316 ? 12.710 11.021 -1.387 1.00 84.19 316 LEU A CA 1
ATOM 2623 C C . LEU A 1 316 ? 13.330 10.300 -0.172 1.00 84.19 316 LEU A C 1
ATOM 2625 O O . LEU A 1 316 ? 12.826 9.221 0.178 1.00 84.19 316 LEU A O 1
ATOM 2629 N N . GLN A 1 317 ? 14.409 10.841 0.417 1.00 69.38 317 GLN A N 1
ATOM 2630 C CA . GLN A 1 317 ? 15.149 10.276 1.564 1.00 69.38 317 GLN A CA 1
ATOM 2631 C C . GLN A 1 317 ? 14.543 10.659 2.916 1.00 69.38 317 GLN A C 1
ATOM 2633 O O . GLN A 1 317 ? 14.491 9.761 3.789 1.00 69.38 317 GLN A O 1
#

Secondary structure (DSSP, 8-state):
-HHHHHHHHHHHHHHHTT-GGGHHHHHHHHHHHHHHHHHH-TT-HHHHHHHHHHHHHHT-HHHHHHHHHHHHHHTT--THHHHGGGGS-HHHHHHHHHHHHHHHS-SSHHHHIIIIITSHHHHHHHHHHHHH--TTSHHHHHHHHHHHHHHHHTT-HHHHHHHHHHHHHH-TT-HHHHHHHHHHHHHTT-HHHHHHHHHHHHHH-TTS-HHHHHHHHHHHHTTTSS----PPPHHHHHHHHHHHHHHHS-HHHHHHHHHHHHS-------PPPHHHHHHHHHHTT-HHHHHHHHHHHHHTT-GGGHHHHHHHHHHT-

Mean predicted aligned error: 7.05 Å

pLDDT: mean 88.26, std 14.26, range [32.31, 98.56]